Protein AF-F9YPF3-F1 (afdb_monomer)

Secondary structure (DSSP, 8-state):
-HHHHHHHHHHHHHHHHHHHHHHHHHHHHHHHHHHHHHHHTTT-EEEEETTEEEEEE-SSS-EEEEE-GGGEEEEEEEE-HHHHHTTEEEEEEEE------TT-S---EEEEEEEHHHHHHHHHHHHSS--------B---THHHHHHHHHHHHHHHHHHHHHHHTT-GGGTHHHHHHHHHHHHHHHHHHHH-EEEEETTEEEEEE-SSSEEEEEEEGGG--EEEEE--HHHHTTTEEEEEEE-SS-EEEEEEEEHHHHHHHHHHHHHHHHHHT-

pLDDT: mean 85.66, std 13.48, range [34.84, 96.69]

Sequence (275 aa):
MSIRYLSFQIQFQPYFFGIFFLFILILFVIIFNLIRTLLTYYNYEIQIKNNRLLASYGLINSHIVAVPPKKVQMIHFQQNYFQKLMNLFEVRISQIDSSKNEEKKTQGLLIPGINALEMRKLFRFIYDKDFEEVKEFYRPSSRKVIIRAMYLFFALLIIILVMYFIDILQFMWIPICLFFVVLSLIYISYRNEKLFLKDDFIILKSGIWDLTTTYLQVDKIQEVKIKQSYFQKRRSLASIKLSTFSESLRLNFYDEKLLKNLVNESVYKIEFLCK

Foldseek 3Di:
DVVVVVVVVVVCVVVVVVVVVVVVVVVVVVVVVVVVVCQQFPPWDWDCDPQWIWIWGHNVDTDIDTHHLVFFFKKKWKDFPVCVVVQWTKIWTFGDDPDPDPVCLTPTDIDGTDHPVVVQVVCCSNPVDGDDDFPDWDAFDPVQLVVVLVVLVVVLVVVCVVCVVVVNNVCNVVSVVVSVVVSVQSVQQRVQWIWDDDDQWTWTWGDRRITMIMTGGLLQFDDKDKDADPVCVVVQFTKIWTDGNRDIDIDGRGHNVVVVVSVVVSVVSNVVVVD

Solvent-accessible surface area (backbone atoms only — not comparable to full-atom values): 15044 Å² total; per-residue (Å²): 124,65,68,66,54,52,57,51,56,61,64,49,49,63,55,52,52,48,52,51,52,52,50,50,51,52,50,48,55,51,51,52,51,49,54,52,49,50,42,52,56,26,81,66,44,78,46,83,53,94,79,22,43,34,38,38,28,21,70,85,60,77,45,79,46,78,49,42,40,88,43,55,48,34,42,30,45,31,35,33,70,68,34,55,76,68,53,28,29,33,39,39,34,38,36,65,76,88,74,94,53,84,89,57,86,72,80,42,53,74,46,80,68,40,39,66,71,57,49,37,52,51,44,25,68,50,68,77,42,81,76,73,88,76,84,69,68,48,61,56,46,72,61,58,52,52,56,53,49,50,56,51,51,55,51,50,53,51,51,54,53,51,30,57,78,70,74,49,56,91,56,50,63,56,63,53,52,49,47,54,52,53,51,49,50,50,51,45,30,56,72,46,30,34,38,31,78,53,100,59,35,48,30,41,32,34,34,74,66,52,38,32,39,34,43,32,45,45,85,48,52,74,44,80,47,80,50,64,52,75,74,32,53,79,64,50,26,29,24,41,37,42,28,39,94,67,52,68,53,76,50,65,41,29,52,34,69,62,50,48,53,52,48,51,57,35,51,53,51,46,60,61,74,73,111

Structure (mmCIF, N/CA/C/O backbone):
data_AF-F9YPF3-F1
#
_entry.id   AF-F9YPF3-F1
#
loop_
_atom_site.group_PDB
_atom_site.id
_atom_site.type_symbol
_atom_site.label_atom_id
_atom_site.label_alt_id
_atom_site.label_comp_id
_atom_site.label_asym_id
_atom_site.label_entity_id
_atom_site.label_seq_id
_atom_site.pdbx_PDB_ins_code
_atom_site.Cartn_x
_atom_site.Cartn_y
_atom_site.Cartn_z
_atom_site.occupancy
_atom_site.B_iso_or_equiv
_atom_site.auth_seq_id
_atom_site.auth_comp_id
_atom_site.auth_asym_id
_atom_site.auth_atom_id
_atom_site.pdbx_PDB_model_num
ATOM 1 N N . MET A 1 1 ? 52.884 -16.494 -25.325 1.00 53.22 1 MET A N 1
ATOM 2 C CA . MET A 1 1 ? 51.489 -16.748 -24.893 1.00 53.22 1 MET A CA 1
ATOM 3 C C . MET A 1 1 ? 51.232 -16.375 -23.425 1.00 53.22 1 MET A C 1
ATOM 5 O O . MET A 1 1 ? 50.116 -15.976 -23.142 1.00 53.22 1 MET A O 1
ATOM 9 N N . SER A 1 2 ? 52.218 -16.395 -22.508 1.00 54.66 2 SER A N 1
ATOM 10 C CA . SER A 1 2 ? 51.992 -16.105 -21.071 1.00 54.66 2 SER A CA 1
ATOM 11 C C . SER A 1 2 ? 51.796 -14.623 -20.694 1.00 54.66 2 SER A C 1
ATOM 13 O O . SER A 1 2 ? 51.057 -14.333 -19.759 1.00 54.66 2 SER A O 1
ATOM 15 N N . ILE A 1 3 ? 52.373 -13.670 -21.437 1.00 55.38 3 ILE A N 1
ATOM 16 C CA . ILE A 1 3 ? 52.308 -12.230 -21.095 1.00 55.38 3 ILE A CA 1
ATOM 17 C C . ILE A 1 3 ? 50.875 -11.670 -21.206 1.00 55.38 3 ILE A C 1
ATOM 19 O O . ILE A 1 3 ? 50.450 -10.884 -20.364 1.00 55.38 3 ILE A O 1
ATOM 23 N N . ARG A 1 4 ? 50.091 -12.146 -22.187 1.00 52.25 4 ARG A N 1
ATOM 24 C CA . ARG A 1 4 ? 48.677 -11.761 -22.374 1.00 52.25 4 ARG A CA 1
ATOM 25 C C . ARG A 1 4 ? 47.759 -12.276 -21.256 1.00 52.25 4 ARG A C 1
ATOM 27 O O . ARG A 1 4 ? 46.755 -11.638 -20.963 1.00 52.25 4 ARG A O 1
ATOM 34 N N . TYR A 1 5 ? 48.107 -13.402 -20.626 1.00 57.72 5 TYR A N 1
ATOM 35 C CA . TYR A 1 5 ? 47.364 -13.944 -19.482 1.00 57.72 5 TYR A CA 1
ATOM 36 C C . TYR A 1 5 ? 47.667 -13.175 -18.190 1.00 57.72 5 TYR A C 1
ATOM 38 O O . TYR A 1 5 ? 46.750 -12.919 -17.412 1.00 57.72 5 TYR A O 1
ATOM 46 N N . LEU A 1 6 ? 48.919 -12.742 -17.986 1.00 50.66 6 LEU A N 1
ATOM 47 C CA . LEU A 1 6 ? 49.280 -11.892 -16.847 1.00 50.66 6 LEU A CA 1
ATOM 48 C C . LEU A 1 6 ? 48.629 -10.504 -16.933 1.00 50.66 6 LEU A C 1
ATOM 50 O O . LEU A 1 6 ? 48.064 -10.044 -15.944 1.00 50.66 6 LEU A O 1
ATOM 54 N N . SER A 1 7 ? 48.637 -9.860 -18.106 1.00 51.22 7 SER A N 1
ATOM 55 C CA . SER A 1 7 ? 47.982 -8.554 -18.280 1.00 51.22 7 SER A CA 1
ATOM 56 C C . SER A 1 7 ? 46.461 -8.636 -18.109 1.00 51.22 7 SER A C 1
ATOM 58 O O . SER A 1 7 ? 45.859 -7.717 -17.560 1.00 51.22 7 SER A O 1
ATOM 60 N N . PHE A 1 8 ? 45.845 -9.753 -18.513 1.00 53.53 8 PHE A N 1
ATOM 61 C CA . PHE A 1 8 ? 44.427 -10.022 -18.278 1.00 53.53 8 PHE A CA 1
ATOM 62 C C . PHE A 1 8 ? 44.130 -10.165 -16.777 1.00 53.53 8 PHE A C 1
ATOM 64 O O . PHE A 1 8 ? 43.251 -9.476 -16.276 1.00 53.53 8 PHE A O 1
ATOM 71 N N . GLN A 1 9 ? 44.896 -10.957 -16.014 1.00 54.72 9 GLN A N 1
ATOM 72 C CA . GLN A 1 9 ? 44.661 -11.101 -14.568 1.00 54.72 9 GLN A CA 1
ATOM 73 C C . GLN A 1 9 ? 44.860 -9.803 -13.772 1.00 54.72 9 GLN A C 1
ATOM 75 O O . GLN A 1 9 ? 44.088 -9.546 -12.850 1.00 54.72 9 GLN A O 1
ATOM 80 N N . ILE A 1 10 ? 45.829 -8.960 -14.146 1.00 57.66 10 ILE A N 1
ATOM 81 C CA . ILE A 1 10 ? 46.079 -7.665 -13.488 1.00 57.66 10 ILE A CA 1
ATOM 82 C C . ILE A 1 10 ? 44.892 -6.704 -13.676 1.00 57.66 10 ILE A C 1
ATOM 84 O O . ILE A 1 10 ? 44.565 -5.947 -12.764 1.00 57.66 10 ILE A O 1
ATOM 88 N N . GLN A 1 11 ? 44.194 -6.772 -14.815 1.00 58.78 11 GLN A N 1
ATOM 89 C CA . GLN A 1 11 ? 43.052 -5.904 -15.105 1.00 58.78 11 GLN A CA 1
ATOM 90 C C . GLN A 1 11 ? 41.778 -6.304 -14.331 1.00 58.78 11 GLN A C 1
ATOM 92 O O . GLN A 1 11 ? 40.971 -5.430 -14.038 1.00 58.78 11 GLN A O 1
ATOM 97 N N . PHE A 1 12 ? 41.607 -7.577 -13.930 1.00 59.72 12 PHE A N 1
ATOM 98 C CA . PHE A 1 12 ? 40.437 -8.049 -13.155 1.00 59.72 12 PHE A CA 1
ATOM 99 C C . PHE A 1 12 ? 40.512 -7.792 -11.642 1.00 59.72 12 PHE A C 1
ATOM 101 O O . PHE A 1 12 ? 39.468 -7.663 -10.999 1.00 59.72 12 PHE A O 1
ATOM 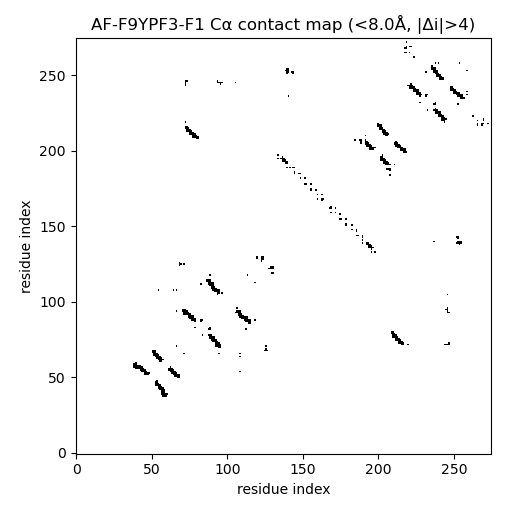108 N N . GLN A 1 13 ? 41.717 -7.682 -11.074 1.00 66.31 13 GLN A N 1
ATOM 109 C CA . GLN A 1 13 ? 41.926 -7.402 -9.646 1.00 66.31 13 GLN A CA 1
ATOM 110 C C . GLN A 1 13 ? 41.171 -6.150 -9.147 1.00 66.31 13 GLN A C 1
ATOM 112 O O . GLN A 1 13 ? 40.413 -6.276 -8.182 1.00 66.31 13 GLN A O 1
ATOM 117 N N . PRO A 1 14 ? 41.269 -4.963 -9.789 1.00 75.31 14 PRO A N 1
ATOM 118 C CA . PRO A 1 14 ? 40.580 -3.766 -9.300 1.00 75.31 14 PRO A CA 1
ATOM 119 C C . PRO A 1 14 ? 39.050 -3.883 -9.348 1.00 75.31 14 PRO A C 1
ATOM 121 O O . PRO A 1 14 ? 38.376 -3.356 -8.464 1.00 75.31 14 PRO A O 1
ATOM 124 N N . TYR A 1 15 ? 38.484 -4.611 -10.321 1.00 80.12 15 TYR A N 1
ATOM 125 C CA . TYR A 1 15 ? 37.035 -4.837 -10.383 1.00 80.12 15 TYR A CA 1
ATOM 126 C C . TYR A 1 15 ? 36.551 -5.741 -9.246 1.00 80.12 15 TYR A C 1
ATOM 128 O O . TYR A 1 15 ? 35.507 -5.466 -8.658 1.00 80.12 15 TYR A O 1
ATOM 136 N N . PHE A 1 16 ? 37.314 -6.780 -8.893 1.00 82.25 16 PHE A N 1
ATOM 137 C CA . PHE A 1 16 ? 36.978 -7.654 -7.767 1.00 82.25 16 PHE A CA 1
ATOM 138 C C . PHE A 1 16 ? 37.032 -6.904 -6.430 1.00 82.25 16 PHE A C 1
ATOM 140 O O . PHE A 1 16 ? 36.085 -6.988 -5.648 1.00 82.25 16 PHE A O 1
ATOM 147 N N . PHE A 1 17 ? 38.076 -6.098 -6.201 1.00 86.94 17 PHE A N 1
ATOM 148 C CA . PHE A 1 17 ? 38.159 -5.224 -5.025 1.00 86.94 17 PHE A CA 1
ATOM 149 C C . PHE A 1 17 ? 37.012 -4.207 -4.980 1.00 86.94 17 PHE A C 1
ATOM 151 O O . PHE A 1 17 ? 36.432 -3.995 -3.917 1.00 86.94 17 PHE A O 1
ATOM 158 N N . GLY A 1 18 ? 36.635 -3.627 -6.124 1.00 88.94 18 GLY A N 1
ATOM 159 C CA . GLY A 1 18 ? 35.494 -2.715 -6.224 1.00 88.94 18 GLY A CA 1
ATOM 160 C C . GLY A 1 18 ? 34.161 -3.383 -5.874 1.00 88.94 18 GLY A C 1
ATOM 161 O O . GLY A 1 18 ? 33.394 -2.841 -5.080 1.00 88.94 18 GLY A O 1
ATOM 162 N N . ILE A 1 19 ? 33.900 -4.582 -6.405 1.00 90.88 19 ILE A N 1
ATOM 163 C CA . ILE A 1 19 ? 32.691 -5.366 -6.101 1.00 90.88 19 ILE A CA 1
ATOM 164 C C . ILE A 1 19 ? 32.663 -5.766 -4.622 1.00 90.88 19 ILE A C 1
ATOM 166 O O . ILE A 1 19 ? 31.624 -5.645 -3.976 1.00 90.88 19 ILE A O 1
ATOM 170 N N . PHE A 1 20 ? 33.795 -6.201 -4.070 1.00 92.69 20 PHE A N 1
ATOM 171 C CA . PHE A 1 20 ? 33.909 -6.582 -2.664 1.00 92.69 20 PHE A CA 1
ATOM 172 C C . PHE A 1 20 ? 33.690 -5.392 -1.722 1.00 92.69 20 PHE A C 1
ATOM 174 O O . PHE A 1 20 ? 32.928 -5.493 -0.761 1.00 92.69 20 PHE A O 1
ATOM 181 N N . PHE A 1 21 ? 34.289 -4.238 -2.027 1.00 94.44 21 PHE A N 1
ATOM 182 C CA . PHE A 1 21 ? 34.072 -3.005 -1.274 1.00 94.44 21 PHE A CA 1
ATOM 183 C C . PHE A 1 21 ? 32.605 -2.560 -1.331 1.00 94.44 21 PHE A C 1
ATOM 185 O O . PHE A 1 21 ? 32.015 -2.238 -0.300 1.00 94.44 21 PHE A O 1
ATOM 192 N N . LEU A 1 22 ? 31.988 -2.605 -2.516 1.00 94.06 22 LEU A N 1
ATOM 193 C CA . LEU A 1 22 ? 30.571 -2.294 -2.697 1.00 94.06 22 LEU A CA 1
ATOM 194 C C . LEU A 1 22 ? 29.672 -3.261 -1.912 1.00 94.06 22 LEU A C 1
ATOM 196 O O . LEU A 1 22 ? 28.712 -2.825 -1.279 1.00 94.06 22 LEU A O 1
ATOM 200 N N . PHE A 1 23 ? 30.008 -4.551 -1.882 1.00 95.12 23 PHE A N 1
ATOM 201 C CA . PHE A 1 23 ? 29.304 -5.547 -1.077 1.00 95.12 23 PHE A CA 1
ATOM 202 C C . PHE A 1 23 ? 29.401 -5.250 0.427 1.00 95.12 23 PHE A C 1
ATOM 204 O O . PHE A 1 23 ? 28.379 -5.256 1.113 1.00 95.12 23 PHE A O 1
ATOM 211 N N . ILE A 1 24 ? 30.595 -4.925 0.936 1.00 95.75 24 ILE A N 1
ATOM 212 C CA . ILE A 1 24 ? 30.795 -4.531 2.341 1.00 95.75 24 ILE A CA 1
ATOM 213 C C . ILE A 1 24 ? 29.999 -3.271 2.674 1.00 95.75 24 ILE A C 1
ATOM 215 O O . ILE A 1 24 ? 29.355 -3.219 3.719 1.00 95.75 24 ILE A O 1
ATOM 219 N N . LEU A 1 25 ? 30.012 -2.269 1.793 1.00 96.19 25 LEU A N 1
ATOM 220 C CA . LEU A 1 25 ? 29.272 -1.028 1.997 1.00 96.19 25 LEU A CA 1
ATOM 221 C C . LEU A 1 25 ? 27.763 -1.294 2.092 1.00 96.19 25 LEU A C 1
ATOM 223 O O . LEU A 1 25 ? 27.105 -0.797 3.005 1.00 96.19 25 LEU A O 1
ATOM 227 N N . ILE A 1 26 ? 27.220 -2.120 1.192 1.00 95.50 26 ILE A N 1
ATOM 228 C CA . ILE A 1 26 ? 25.812 -2.539 1.228 1.00 95.50 26 ILE A CA 1
ATOM 229 C C . ILE A 1 26 ? 25.510 -3.283 2.532 1.00 95.50 26 ILE A C 1
ATOM 231 O O . ILE A 1 26 ? 24.524 -2.969 3.201 1.00 95.50 26 ILE A O 1
ATOM 235 N N . LEU A 1 27 ? 26.364 -4.230 2.924 1.00 95.81 27 LEU A N 1
ATOM 236 C CA . LEU A 1 27 ? 26.196 -5.002 4.154 1.00 95.81 27 LEU A CA 1
ATOM 237 C C . LEU A 1 27 ? 26.216 -4.099 5.394 1.00 95.81 27 LEU A C 1
ATOM 239 O O . LEU A 1 27 ? 25.361 -4.234 6.268 1.00 95.81 27 LEU A O 1
ATOM 243 N N . PHE A 1 28 ? 27.139 -3.139 5.446 1.00 96.25 28 PHE A N 1
ATOM 244 C CA . PHE A 1 28 ? 27.229 -2.155 6.519 1.00 96.25 28 PHE A CA 1
ATOM 245 C C . PHE A 1 28 ? 25.949 -1.321 6.625 1.00 96.25 28 PHE A C 1
ATOM 247 O O . PHE A 1 28 ? 25.394 -1.191 7.714 1.00 96.25 28 PHE A O 1
ATOM 254 N N . VAL A 1 29 ? 25.425 -0.816 5.502 1.00 96.00 29 VAL A N 1
ATOM 255 C CA . VAL A 1 29 ? 24.166 -0.053 5.477 1.00 96.00 29 VAL A CA 1
ATOM 256 C C . VAL A 1 29 ? 22.990 -0.904 5.963 1.00 96.00 29 VAL A C 1
ATOM 258 O O . VAL A 1 29 ? 22.153 -0.406 6.719 1.00 96.00 29 VAL A O 1
ATOM 261 N N . ILE A 1 30 ? 22.918 -2.182 5.577 1.00 94.19 30 ILE A N 1
ATOM 262 C CA . ILE A 1 30 ? 21.862 -3.101 6.030 1.00 94.19 30 ILE A CA 1
ATOM 263 C C . ILE A 1 30 ? 21.947 -3.315 7.544 1.00 94.19 30 ILE A C 1
ATOM 265 O O . ILE A 1 30 ? 20.949 -3.131 8.241 1.00 94.19 30 ILE A O 1
ATOM 269 N N . ILE A 1 31 ? 23.129 -3.656 8.063 1.00 94.56 31 ILE A N 1
ATOM 270 C CA . ILE A 1 31 ? 23.344 -3.914 9.494 1.00 94.56 31 ILE A CA 1
ATOM 271 C C . ILE A 1 31 ? 23.068 -2.653 10.315 1.00 94.56 31 ILE A C 1
ATOM 273 O O . ILE A 1 31 ? 22.366 -2.715 11.323 1.00 94.56 31 ILE A O 1
ATOM 277 N N . PHE A 1 32 ? 23.558 -1.496 9.871 1.00 94.31 32 PHE A N 1
ATOM 278 C CA . PHE A 1 32 ? 23.322 -0.227 10.550 1.00 94.31 32 PHE A CA 1
ATOM 279 C C . PHE A 1 32 ? 21.824 0.108 10.629 1.00 94.31 32 PHE A C 1
ATOM 281 O O . PHE A 1 32 ? 21.323 0.466 11.697 1.00 94.31 32 PHE A O 1
ATOM 288 N N . ASN A 1 33 ? 21.078 -0.068 9.530 1.00 91.44 33 ASN A N 1
ATOM 289 C CA . ASN A 1 33 ? 19.625 0.123 9.529 1.00 91.44 33 ASN A CA 1
ATOM 290 C C . ASN A 1 33 ? 18.897 -0.887 10.421 1.00 91.44 33 ASN A C 1
ATOM 292 O O . ASN A 1 33 ? 17.926 -0.517 11.086 1.00 91.44 33 ASN A O 1
ATOM 296 N N . LEU A 1 34 ? 19.363 -2.138 10.466 1.00 89.62 34 LEU A N 1
ATOM 297 C CA . LEU A 1 34 ? 18.801 -3.166 11.337 1.00 89.62 34 LEU A CA 1
ATOM 298 C C . LEU A 1 34 ? 18.971 -2.779 12.810 1.00 89.62 34 LEU A C 1
ATOM 300 O O . LEU A 1 34 ? 17.987 -2.733 13.545 1.00 89.62 34 LEU A O 1
ATOM 304 N N . ILE A 1 35 ? 20.192 -2.422 13.2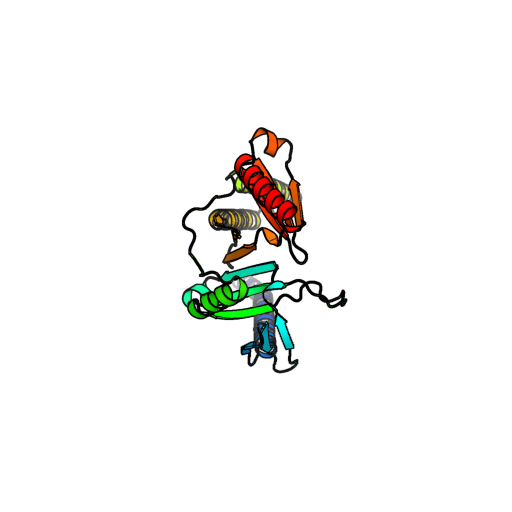21 1.00 90.94 35 ILE A N 1
ATOM 305 C CA . ILE A 1 35 ? 20.499 -1.989 14.591 1.00 90.94 35 ILE A CA 1
ATOM 306 C C . ILE A 1 35 ? 19.658 -0.763 14.959 1.00 90.94 35 ILE A C 1
ATOM 308 O O . ILE A 1 35 ? 19.001 -0.753 15.998 1.00 90.94 35 ILE A O 1
ATOM 312 N N . ARG A 1 36 ? 19.603 0.251 14.087 1.00 88.56 36 ARG A N 1
ATOM 313 C CA . ARG A 1 36 ? 18.791 1.455 14.314 1.00 88.56 36 ARG A CA 1
ATOM 314 C C . ARG A 1 36 ? 17.308 1.124 14.500 1.00 88.56 36 ARG A C 1
ATOM 316 O O . ARG A 1 36 ? 16.673 1.674 15.399 1.00 88.56 36 ARG A O 1
ATOM 323 N N . THR A 1 37 ? 16.759 0.237 13.673 1.00 85.00 37 THR A N 1
ATOM 324 C CA . THR A 1 37 ? 15.361 -0.213 13.772 1.00 85.00 37 THR A CA 1
ATOM 325 C C . THR A 1 37 ? 15.108 -0.928 15.097 1.00 85.00 37 THR A C 1
ATOM 327 O O . THR A 1 37 ? 14.155 -0.585 15.793 1.00 85.00 37 THR A O 1
ATOM 330 N N . LEU A 1 38 ? 15.990 -1.852 15.492 1.00 86.50 38 LEU A N 1
ATOM 331 C CA . LEU A 1 38 ? 15.877 -2.578 16.761 1.00 86.50 38 LEU A CA 1
ATOM 332 C C . LEU A 1 38 ? 15.915 -1.638 17.970 1.00 86.50 38 LEU A C 1
ATOM 334 O O . LEU A 1 38 ? 15.106 -1.789 18.877 1.00 86.50 38 LEU A O 1
ATOM 338 N N . LEU A 1 39 ? 16.795 -0.632 17.963 1.00 86.62 39 LEU A N 1
ATOM 339 C CA . LEU A 1 39 ? 16.874 0.374 19.029 1.00 86.62 39 LEU A CA 1
ATOM 340 C C . LEU A 1 39 ? 15.640 1.292 19.067 1.00 86.62 39 LEU A C 1
ATOM 342 O O . LEU A 1 39 ? 15.205 1.705 20.144 1.00 86.62 39 LEU A O 1
ATOM 346 N N . THR A 1 40 ? 15.067 1.610 17.900 1.00 80.81 40 THR A N 1
ATOM 347 C CA . THR A 1 40 ? 13.890 2.488 17.776 1.00 80.81 40 THR A CA 1
ATOM 348 C C . THR A 1 40 ? 12.617 1.806 18.268 1.00 80.81 40 THR A C 1
ATOM 350 O O . THR A 1 40 ? 11.827 2.441 18.953 1.00 80.81 40 THR A O 1
ATOM 353 N N . TYR A 1 41 ? 12.419 0.527 17.947 1.00 80.44 41 TYR A N 1
ATOM 354 C CA . TYR A 1 41 ? 11.225 -0.242 18.328 1.00 80.44 41 TYR A CA 1
ATOM 355 C C . TYR A 1 41 ? 11.476 -1.182 19.515 1.00 80.44 41 TYR A C 1
ATOM 357 O O . TYR A 1 41 ? 10.737 -2.143 19.721 1.00 80.44 41 TYR A O 1
ATOM 365 N N . TYR A 1 42 ? 12.521 -0.916 20.298 1.00 83.62 42 TYR A N 1
ATOM 366 C CA . TYR A 1 42 ? 12.834 -1.699 21.487 1.00 83.62 42 TYR A CA 1
ATOM 367 C C . TYR A 1 42 ? 11.717 -1.593 22.535 1.00 83.62 42 TYR A C 1
ATOM 369 O O . TYR A 1 42 ? 11.154 -0.514 22.728 1.00 83.62 42 TYR A O 1
ATOM 377 N N . ASN A 1 43 ? 11.441 -2.704 23.228 1.00 84.69 43 ASN A N 1
ATOM 378 C CA . ASN A 1 43 ? 10.415 -2.825 24.271 1.00 84.69 43 ASN A CA 1
ATOM 379 C C . ASN A 1 43 ? 9.045 -2.267 23.846 1.00 84.69 43 ASN A C 1
ATOM 381 O O . ASN A 1 43 ? 8.431 -1.479 24.563 1.00 84.69 43 ASN A O 1
ATOM 385 N N . TYR A 1 44 ? 8.608 -2.634 22.637 1.00 87.06 44 TYR A N 1
ATOM 386 C CA . TYR A 1 44 ? 7.328 -2.199 22.095 1.00 87.06 44 TYR A CA 1
ATOM 387 C C . TYR A 1 44 ? 6.173 -2.831 22.874 1.00 87.06 44 TYR A C 1
ATOM 389 O O . TYR A 1 44 ? 5.989 -4.047 22.851 1.00 87.06 44 TYR A O 1
ATOM 397 N N . GLU A 1 45 ? 5.368 -2.000 23.525 1.00 86.81 45 GLU A N 1
ATOM 398 C CA . GLU A 1 45 ? 4.232 -2.427 24.329 1.00 86.81 45 GLU A CA 1
ATOM 399 C C . GLU A 1 45 ? 2.942 -1.760 23.849 1.00 86.81 45 GLU A C 1
ATOM 401 O O . GLU A 1 45 ? 2.903 -0.553 23.600 1.00 86.81 45 GLU A O 1
ATOM 406 N N . ILE A 1 46 ? 1.875 -2.557 23.735 1.00 89.25 46 ILE A N 1
ATOM 407 C CA . ILE A 1 46 ? 0.539 -2.099 23.348 1.00 89.25 46 ILE A CA 1
ATOM 408 C C . ILE A 1 46 ? -0.433 -2.419 24.463 1.00 89.25 46 ILE A C 1
ATOM 410 O O . ILE A 1 46 ? -0.559 -3.569 24.881 1.00 89.25 46 ILE A O 1
ATOM 414 N N . GLN A 1 47 ? -1.186 -1.413 24.887 1.00 89.56 47 GLN A N 1
ATOM 415 C CA . GLN A 1 47 ? -2.221 -1.571 25.895 1.00 89.56 47 GLN A CA 1
ATOM 416 C C . GLN A 1 47 ? -3.495 -0.845 25.479 1.00 89.56 47 GLN A C 1
ATOM 418 O O . GLN A 1 47 ? -3.462 0.255 24.931 1.00 89.56 47 GLN A O 1
ATOM 423 N N . ILE A 1 48 ? -4.644 -1.438 25.788 1.00 89.00 48 ILE A N 1
ATOM 424 C CA . ILE A 1 48 ? -5.933 -0.754 25.695 1.00 89.00 48 ILE A CA 1
ATOM 425 C C . ILE A 1 48 ? -6.265 -0.230 27.090 1.00 89.00 48 ILE A C 1
ATOM 427 O O . ILE A 1 48 ? -6.486 -1.010 28.014 1.00 89.00 48 ILE A O 1
ATOM 431 N N . LYS A 1 49 ? -6.303 1.095 27.255 1.00 88.94 49 LYS A N 1
ATOM 432 C CA . LYS A 1 49 ? -6.602 1.743 28.540 1.00 88.94 49 LYS A CA 1
ATOM 433 C C . LYS A 1 49 ? -7.467 2.976 28.320 1.00 88.94 49 LYS A C 1
ATOM 435 O O . LYS A 1 49 ? -7.214 3.759 27.409 1.00 88.94 49 LYS A O 1
ATOM 440 N N . ASN A 1 50 ? -8.486 3.169 29.158 1.00 87.12 50 ASN A N 1
ATOM 441 C CA . ASN A 1 50 ? -9.392 4.328 29.108 1.00 87.12 50 ASN A CA 1
ATOM 442 C C . ASN A 1 50 ? -9.992 4.580 27.707 1.00 87.12 50 ASN A C 1
ATOM 444 O O . ASN A 1 50 ? -10.056 5.721 27.251 1.00 87.12 50 ASN A O 1
ATOM 448 N N . ASN A 1 51 ? -10.388 3.509 27.008 1.00 89.38 51 ASN A N 1
ATOM 449 C CA . ASN A 1 51 ? -10.894 3.556 25.632 1.00 89.38 51 ASN A CA 1
ATOM 450 C C . ASN A 1 51 ? -9.922 4.213 24.626 1.00 89.38 51 ASN A C 1
ATOM 452 O O . ASN A 1 51 ? -10.319 4.928 23.703 1.00 89.38 51 ASN A O 1
ATOM 456 N N . ARG A 1 52 ? -8.619 4.001 24.831 1.00 88.56 52 ARG A N 1
ATOM 457 C CA . ARG A 1 52 ? -7.538 4.438 23.946 1.00 88.56 52 ARG A CA 1
ATOM 458 C C . ARG A 1 52 ? -6.554 3.296 23.745 1.00 88.56 52 ARG A C 1
ATOM 460 O O . ARG A 1 52 ? -6.277 2.540 24.674 1.00 88.56 52 ARG A O 1
ATOM 467 N N . LEU A 1 53 ? -6.018 3.211 22.537 1.00 89.38 53 LEU A N 1
ATOM 468 C CA . LEU A 1 53 ? -4.889 2.357 22.214 1.00 89.38 53 LEU A CA 1
ATOM 469 C C . LEU A 1 53 ? -3.606 3.102 22.577 1.00 89.38 53 LEU A C 1
ATOM 471 O O . LEU A 1 53 ? -3.305 4.136 21.982 1.00 89.38 53 LEU A O 1
ATOM 475 N N . LEU A 1 54 ? -2.892 2.608 23.577 1.00 88.75 54 LEU A N 1
ATOM 476 C CA . LEU A 1 54 ? -1.611 3.135 24.021 1.00 88.75 54 LEU A CA 1
ATOM 477 C C . LEU A 1 54 ? -0.500 2.277 23.431 1.00 88.75 54 LEU A C 1
ATOM 479 O O . LEU A 1 54 ? -0.533 1.057 23.569 1.00 88.75 54 LEU A O 1
ATOM 483 N N . ALA A 1 55 ? 0.473 2.919 22.801 1.00 88.44 55 ALA A N 1
ATOM 484 C CA . ALA A 1 55 ? 1.705 2.288 22.363 1.00 88.44 55 ALA A CA 1
ATOM 485 C C . ALA A 1 55 ? 2.893 3.008 22.998 1.00 88.44 55 ALA A C 1
ATOM 487 O O . ALA A 1 55 ? 2.968 4.238 22.940 1.00 88.44 55 ALA A O 1
ATOM 488 N N . SER A 1 56 ? 3.802 2.241 23.593 1.00 86.62 56 SER A N 1
ATOM 489 C CA . SER A 1 56 ? 5.043 2.730 24.194 1.00 86.62 56 SER A CA 1
ATOM 490 C C . SER A 1 56 ? 6.220 1.960 23.612 1.00 86.62 56 SER A C 1
ATOM 492 O O . SER A 1 56 ? 6.186 0.733 23.593 1.00 86.62 56 SER A O 1
ATOM 494 N N . TYR A 1 57 ? 7.240 2.653 23.107 1.00 86.62 57 TYR A N 1
ATOM 495 C CA . TYR A 1 57 ? 8.413 2.010 22.508 1.00 86.62 57 TYR A CA 1
ATOM 496 C C . TYR A 1 57 ? 9.633 2.932 22.457 1.00 86.62 57 TYR A C 1
ATOM 498 O O . TYR A 1 57 ? 9.497 4.155 22.444 1.00 86.62 57 TYR A O 1
ATOM 506 N N . GLY A 1 58 ? 10.819 2.330 22.364 1.00 83.44 58 GLY A N 1
ATOM 507 C CA . GLY A 1 58 ? 12.092 3.006 22.122 1.00 83.44 58 GLY A CA 1
ATOM 508 C C . GLY A 1 58 ? 13.067 2.901 23.290 1.00 83.44 58 GLY A C 1
ATOM 509 O O . GLY A 1 58 ? 12.711 3.151 24.437 1.00 83.44 58 GLY A O 1
ATOM 510 N N . LEU A 1 59 ? 14.318 2.535 22.982 1.00 82.12 59 LEU A N 1
ATOM 511 C CA . LEU A 1 59 ? 15.401 2.467 23.972 1.00 82.12 59 LEU A CA 1
ATOM 512 C C . LEU A 1 59 ? 16.108 3.817 24.148 1.00 82.12 59 LEU A C 1
ATOM 514 O O . LEU A 1 59 ? 16.474 4.181 25.258 1.00 82.12 59 LEU A O 1
ATOM 518 N N . ILE A 1 60 ? 16.319 4.544 23.044 1.00 77.00 60 ILE A N 1
ATOM 519 C CA . ILE A 1 60 ? 17.004 5.850 23.044 1.00 77.00 60 ILE A CA 1
ATOM 520 C C . ILE A 1 60 ? 15.993 6.981 23.246 1.00 77.00 60 ILE A C 1
ATOM 522 O O . ILE A 1 60 ? 16.185 7.846 24.092 1.00 77.00 60 ILE A O 1
ATOM 526 N N . ASN A 1 61 ? 14.906 6.956 22.470 1.00 71.88 61 ASN A N 1
ATOM 527 C CA . ASN A 1 61 ? 13.830 7.936 22.537 1.00 71.88 61 ASN A CA 1
ATOM 528 C C . ASN A 1 61 ? 12.529 7.206 22.849 1.00 71.88 61 ASN A C 1
ATOM 530 O O . ASN A 1 61 ? 11.998 6.512 21.982 1.00 71.88 61 ASN A O 1
ATOM 534 N N . SER A 1 62 ? 12.014 7.376 24.063 1.00 78.19 62 SER A N 1
ATOM 535 C CA . SER A 1 62 ? 10.725 6.808 24.444 1.00 78.19 62 SER A CA 1
ATOM 536 C C . SER A 1 62 ? 9.597 7.558 23.737 1.00 78.19 62 SER A C 1
ATOM 538 O O . SER A 1 62 ? 9.375 8.750 23.957 1.00 78.19 62 SER A O 1
ATOM 540 N N . HIS A 1 63 ? 8.871 6.853 22.880 1.00 78.81 63 HIS A N 1
ATOM 541 C CA . HIS A 1 63 ? 7.682 7.341 22.200 1.00 78.81 63 HIS A CA 1
ATOM 542 C C . HIS A 1 63 ? 6.442 6.774 22.882 1.00 78.81 63 HIS A C 1
ATOM 544 O O . HIS A 1 63 ? 6.308 5.560 23.001 1.00 78.81 63 HIS A O 1
ATOM 550 N N . ILE A 1 64 ? 5.525 7.651 23.292 1.00 81.81 64 ILE A N 1
ATOM 551 C CA . ILE A 1 64 ? 4.213 7.267 23.819 1.00 81.81 64 ILE A CA 1
ATOM 552 C C . ILE A 1 64 ? 3.154 7.851 22.891 1.00 81.81 64 ILE A C 1
ATOM 554 O O . ILE A 1 64 ? 3.054 9.068 22.734 1.00 81.81 64 ILE A O 1
ATOM 558 N N . VAL A 1 65 ? 2.361 6.980 22.273 1.00 84.88 65 VAL A N 1
ATOM 559 C CA . VAL A 1 65 ? 1.291 7.358 21.346 1.00 84.88 65 VAL A CA 1
ATOM 560 C C . VAL A 1 65 ? -0.033 6.837 21.883 1.00 84.88 65 VAL A C 1
AT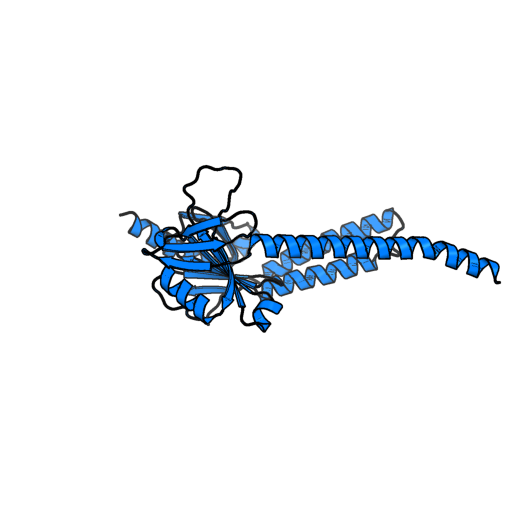OM 562 O O . VAL A 1 65 ? -0.153 5.665 22.228 1.00 84.88 65 VAL A O 1
ATOM 565 N N . ALA A 1 66 ? -1.038 7.710 21.944 1.00 85.56 66 ALA A N 1
ATOM 566 C CA . ALA A 1 66 ? -2.382 7.367 22.390 1.00 85.56 66 ALA A CA 1
ATOM 567 C C . ALA A 1 66 ? -3.396 7.630 21.271 1.00 85.56 66 ALA A C 1
ATOM 569 O O . ALA A 1 66 ? -3.657 8.782 20.922 1.00 85.56 66 ALA A O 1
ATOM 570 N N . VAL A 1 67 ? -3.998 6.567 20.743 1.00 88.25 67 VAL A N 1
ATOM 571 C CA . VAL A 1 67 ? -4.959 6.628 19.637 1.00 88.25 67 VAL A CA 1
ATOM 572 C C . VAL A 1 67 ? -6.355 6.259 20.147 1.00 88.25 67 VAL A C 1
ATOM 574 O O . VAL A 1 67 ? -6.620 5.090 20.434 1.00 88.25 67 VAL A O 1
ATOM 577 N N . PRO A 1 68 ? -7.283 7.220 20.301 1.00 89.69 68 PRO A N 1
ATOM 578 C CA . PRO A 1 68 ? -8.680 6.890 20.551 1.00 89.69 68 PRO A CA 1
ATOM 579 C C . PRO A 1 68 ? -9.325 6.317 19.272 1.00 89.69 68 PRO A C 1
ATOM 581 O O . PRO A 1 68 ? -9.133 6.906 18.203 1.00 89.69 68 PRO A O 1
ATOM 584 N N . PRO A 1 69 ? -10.156 5.258 19.358 1.00 90.62 69 PRO A N 1
ATOM 585 C CA . PRO A 1 69 ? -10.835 4.651 18.205 1.00 90.62 69 PRO A CA 1
ATOM 586 C C . PRO A 1 69 ? -11.527 5.656 17.279 1.00 90.62 69 PRO A C 1
ATOM 588 O O . PRO A 1 69 ? -11.356 5.620 16.066 1.00 90.62 69 PRO A O 1
ATOM 591 N N . LYS A 1 70 ? -12.222 6.648 17.852 1.00 89.44 70 LYS A N 1
ATOM 592 C CA . LYS A 1 70 ? -12.950 7.680 17.094 1.00 89.44 70 LYS A CA 1
ATOM 593 C C . LYS A 1 70 ? -12.064 8.540 16.182 1.00 89.44 70 LYS A C 1
ATOM 595 O O . LYS A 1 70 ? -12.574 9.105 15.219 1.00 89.44 70 LYS A O 1
ATOM 600 N N . LYS A 1 71 ? -10.764 8.672 16.484 1.00 88.81 71 LYS A N 1
ATOM 601 C CA . LYS A 1 71 ? -9.810 9.428 15.653 1.00 88.81 71 LYS A CA 1
ATOM 602 C C . LYS A 1 71 ? -9.185 8.581 14.544 1.00 88.81 71 LYS A C 1
ATOM 604 O O . LYS A 1 71 ? -8.516 9.155 13.683 1.00 88.81 71 LYS A O 1
ATOM 609 N N . VAL A 1 72 ? -9.397 7.264 14.533 1.00 91.31 72 VAL A N 1
ATOM 610 C CA . VAL A 1 72 ? -8.899 6.380 13.473 1.00 91.31 72 VAL A CA 1
ATOM 611 C C . VAL A 1 72 ? -9.634 6.681 12.168 1.00 91.31 72 VAL A C 1
ATOM 613 O O . VAL A 1 72 ? -10.856 6.797 12.134 1.00 91.31 72 VAL A O 1
ATOM 616 N N . GLN A 1 73 ? -8.865 6.858 11.097 1.00 91.31 73 GLN A N 1
ATOM 617 C CA . GLN A 1 73 ? -9.355 7.135 9.747 1.00 91.31 73 GLN A CA 1
ATOM 618 C C . GLN A 1 73 ? -9.231 5.898 8.857 1.00 91.31 73 GLN A C 1
ATOM 620 O O . GLN A 1 73 ? -10.189 5.515 8.192 1.00 91.31 73 GLN A O 1
ATOM 625 N N . MET A 1 74 ? -8.053 5.270 8.855 1.00 92.75 74 MET A N 1
ATOM 626 C CA . MET A 1 74 ? -7.768 4.053 8.094 1.00 92.75 74 MET A CA 1
ATOM 627 C C . MET A 1 74 ? -6.889 3.113 8.918 1.00 92.75 74 MET A C 1
ATOM 629 O O . MET A 1 74 ? -6.034 3.569 9.682 1.00 92.75 74 MET A O 1
ATOM 633 N N . ILE A 1 75 ? -7.077 1.808 8.730 1.00 93.81 75 ILE A N 1
ATOM 634 C CA . ILE A 1 75 ? -6.151 0.779 9.215 1.00 93.81 75 ILE A CA 1
ATOM 635 C C . ILE A 1 75 ? -5.571 0.038 8.018 1.00 93.81 75 ILE A C 1
ATOM 637 O O . ILE A 1 75 ? -6.300 -0.381 7.121 1.00 93.81 75 ILE A O 1
ATOM 641 N N . HIS A 1 76 ? -4.262 -0.169 8.024 1.00 94.88 76 HIS A N 1
ATOM 642 C CA . HIS A 1 76 ? -3.549 -0.947 7.026 1.00 94.88 76 HIS A CA 1
ATOM 643 C C . HIS A 1 76 ? -2.934 -2.166 7.694 1.00 94.88 76 HIS A C 1
ATOM 645 O O . HIS A 1 76 ? -2.076 -2.029 8.563 1.00 94.88 76 HIS A O 1
ATOM 651 N N . PHE A 1 77 ? -3.342 -3.351 7.257 1.00 95.12 77 PHE A N 1
ATOM 652 C CA . PHE A 1 77 ? -2.686 -4.603 7.610 1.00 95.12 77 PHE A CA 1
ATOM 653 C C . PHE A 1 77 ? -1.711 -4.965 6.500 1.00 95.12 77 PHE A C 1
ATOM 655 O O . PHE A 1 77 ? -2.124 -5.343 5.401 1.00 95.12 77 PHE A O 1
ATOM 662 N N . GLN A 1 78 ? -0.424 -4.803 6.768 1.00 95.12 78 GLN A N 1
ATOM 663 C CA . GLN A 1 78 ? 0.650 -5.129 5.849 1.00 95.12 78 GLN A CA 1
ATOM 664 C C . GLN A 1 78 ? 1.260 -6.477 6.220 1.00 95.12 78 GLN A C 1
ATOM 666 O O . GLN A 1 78 ? 1.510 -6.773 7.386 1.00 95.12 78 GLN A O 1
ATOM 671 N N . GLN A 1 79 ? 1.483 -7.307 5.209 1.00 95.19 79 GLN A N 1
ATOM 672 C CA . GLN A 1 79 ? 2.123 -8.597 5.377 1.00 95.19 79 GLN A CA 1
ATOM 673 C C . GLN A 1 79 ? 3.005 -8.903 4.171 1.00 95.19 79 GLN A C 1
ATOM 675 O O . GLN A 1 79 ? 2.529 -9.014 3.039 1.00 95.19 79 GLN A O 1
ATOM 680 N N . ASN A 1 80 ? 4.297 -9.059 4.421 1.00 94.00 80 ASN A N 1
ATOM 681 C CA . ASN A 1 80 ? 5.259 -9.527 3.434 1.00 94.00 80 ASN A CA 1
ATOM 682 C C . ASN A 1 80 ? 5.425 -11.052 3.484 1.00 94.00 80 ASN A C 1
ATOM 684 O O . ASN A 1 80 ? 4.809 -11.736 4.304 1.00 94.00 80 ASN A O 1
ATOM 688 N N . TYR A 1 81 ? 6.247 -11.605 2.591 1.00 90.62 81 TYR A N 1
ATOM 689 C CA . TYR A 1 81 ? 6.444 -13.055 2.504 1.00 90.62 81 TYR A CA 1
ATOM 690 C C . TYR A 1 81 ? 6.939 -13.681 3.822 1.00 90.62 81 TYR A C 1
ATOM 692 O O . TYR A 1 81 ? 6.405 -14.701 4.256 1.00 90.62 81 TYR A O 1
ATOM 700 N N . PHE A 1 82 ? 7.910 -13.055 4.491 1.00 91.06 82 PHE A N 1
ATOM 701 C CA . PHE A 1 82 ? 8.471 -13.564 5.748 1.00 91.06 82 PHE A CA 1
ATOM 702 C C . PHE A 1 82 ? 7.487 -13.431 6.913 1.00 91.06 82 PHE A C 1
ATOM 704 O O . PHE A 1 82 ? 7.305 -14.366 7.687 1.00 91.06 82 PHE A O 1
ATOM 711 N N . GLN A 1 83 ? 6.794 -12.298 7.007 1.00 92.94 83 GLN A N 1
ATOM 712 C CA . GLN A 1 83 ? 5.728 -12.070 7.981 1.00 92.94 83 GLN A CA 1
ATOM 713 C C . GLN A 1 83 ? 4.599 -13.090 7.808 1.00 92.94 83 GLN A C 1
ATOM 715 O O . GLN A 1 83 ? 4.118 -13.643 8.793 1.00 92.94 83 GLN A O 1
ATOM 720 N N . LYS A 1 84 ? 4.238 -13.422 6.562 1.00 91.25 84 LYS A N 1
ATOM 721 C CA . LYS A 1 84 ? 3.263 -14.474 6.263 1.00 91.25 84 LYS A CA 1
ATOM 722 C C . LYS A 1 84 ? 3.711 -15.841 6.774 1.00 91.25 84 LYS A C 1
ATOM 724 O O . LYS A 1 84 ? 2.894 -16.555 7.346 1.00 91.25 84 LYS A O 1
ATOM 729 N N . LEU A 1 85 ? 4.986 -16.193 6.594 1.00 92.25 85 LEU A N 1
ATOM 730 C CA . LEU A 1 85 ? 5.542 -17.452 7.100 1.00 92.25 85 LEU A CA 1
ATOM 731 C C . LEU A 1 85 ? 5.481 -17.531 8.635 1.00 92.25 85 LEU A C 1
ATOM 733 O O . LEU A 1 85 ? 5.224 -18.597 9.181 1.00 92.25 85 LEU A O 1
ATOM 737 N N . MET A 1 86 ? 5.666 -16.399 9.317 1.00 92.00 86 MET A N 1
ATOM 738 C CA . MET A 1 86 ? 5.631 -16.301 10.781 1.00 92.00 86 MET A CA 1
ATOM 739 C C . MET A 1 86 ? 4.232 -16.028 11.362 1.00 92.00 86 MET A C 1
ATOM 741 O O . MET A 1 86 ? 4.097 -15.898 12.574 1.00 92.00 86 MET A O 1
ATOM 745 N N . ASN A 1 87 ? 3.190 -15.920 10.528 1.00 92.94 87 ASN A N 1
ATOM 746 C CA . ASN A 1 87 ? 1.844 -15.484 10.929 1.00 92.94 87 ASN A CA 1
ATOM 747 C C . ASN A 1 87 ? 1.825 -14.130 11.676 1.00 92.94 87 ASN A C 1
ATOM 749 O O . ASN A 1 87 ? 1.070 -13.915 12.628 1.00 92.94 87 ASN A O 1
ATOM 753 N N . LEU A 1 88 ? 2.672 -13.209 11.220 1.00 93.94 88 LEU A N 1
ATOM 754 C CA . LEU A 1 88 ? 2.777 -11.846 11.720 1.00 93.94 88 LEU A CA 1
ATOM 755 C C . LEU A 1 88 ? 2.232 -10.854 10.695 1.00 93.94 88 LEU A C 1
ATOM 757 O O . LEU A 1 88 ? 2.235 -11.102 9.487 1.00 93.94 88 LEU A O 1
ATOM 761 N N . PHE A 1 89 ? 1.787 -9.711 11.193 1.00 94.06 89 PHE A N 1
ATOM 762 C CA . PHE A 1 89 ? 1.337 -8.569 10.414 1.00 94.06 89 PHE A CA 1
ATOM 763 C C . PHE A 1 89 ? 1.994 -7.303 10.958 1.00 94.06 89 PHE A C 1
ATOM 765 O O . PHE A 1 89 ? 2.310 -7.194 12.140 1.00 94.06 89 PHE A O 1
ATOM 772 N N . GLU A 1 90 ? 2.185 -6.322 10.096 1.00 93.81 90 GLU A N 1
ATOM 773 C CA . GLU A 1 90 ? 2.439 -4.945 10.491 1.00 93.81 90 GLU A CA 1
ATOM 774 C C . GLU A 1 90 ? 1.119 -4.176 10.392 1.00 93.81 90 GLU A C 1
ATOM 776 O O . GLU A 1 90 ? 0.414 -4.276 9.386 1.00 93.81 90 GLU A O 1
ATOM 781 N N . VAL A 1 91 ? 0.762 -3.423 11.433 1.00 93.81 91 VAL A N 1
ATOM 782 C CA . VAL A 1 91 ? -0.438 -2.578 11.425 1.00 93.81 91 VAL A CA 1
ATOM 783 C C . VAL A 1 91 ? -0.027 -1.124 11.377 1.00 93.81 91 VAL A C 1
ATOM 785 O O . VAL A 1 91 ? 0.709 -0.651 12.240 1.00 93.81 91 VAL A O 1
ATOM 788 N N . ARG A 1 92 ? -0.554 -0.388 10.405 1.00 93.12 92 ARG A N 1
ATOM 789 C CA . ARG A 1 92 ? -0.465 1.070 10.366 1.00 93.12 92 ARG A CA 1
ATOM 790 C C . ARG A 1 92 ? -1.847 1.660 10.575 1.00 93.12 92 ARG A C 1
ATOM 792 O O . ARG A 1 92 ? -2.784 1.296 9.874 1.00 93.12 92 ARG A O 1
ATOM 799 N N . ILE A 1 93 ? -1.970 2.568 11.529 1.00 92.06 93 ILE A N 1
ATOM 800 C CA . ILE A 1 93 ? -3.219 3.251 11.854 1.00 92.06 93 ILE A CA 1
ATOM 801 C C . ILE A 1 93 ? -3.052 4.723 11.507 1.00 92.06 93 ILE A C 1
ATOM 803 O O . ILE A 1 93 ? -2.281 5.435 12.151 1.00 92.06 93 ILE A O 1
ATOM 807 N N . SER A 1 94 ? -3.797 5.184 10.512 1.00 90.12 94 SER A N 1
ATOM 808 C CA . SER A 1 94 ? -3.863 6.594 10.142 1.00 90.12 94 SER A CA 1
ATOM 809 C C . SER A 1 94 ? -4.926 7.275 10.999 1.00 90.12 94 SER A C 1
ATOM 811 O O . SER A 1 94 ? -6.074 6.832 11.044 1.00 90.12 94 SER A O 1
ATOM 813 N N . GLN A 1 95 ? -4.558 8.352 11.691 1.00 87.38 95 GLN A N 1
ATOM 814 C CA . GLN A 1 95 ? -5.427 9.070 12.630 1.00 87.38 95 GLN A CA 1
ATOM 815 C C . GLN A 1 95 ? -5.466 10.571 12.333 1.00 87.38 95 GLN A C 1
ATOM 817 O O . GLN A 1 95 ? -4.568 11.097 11.678 1.00 87.38 95 GLN A O 1
ATOM 822 N N . ILE A 1 96 ? -6.494 11.261 12.833 1.00 81.94 96 ILE A N 1
ATOM 823 C CA . ILE A 1 96 ? -6.529 12.729 12.842 1.00 81.94 96 ILE A CA 1
ATOM 824 C C . ILE A 1 96 ? -5.541 13.218 13.901 1.00 81.94 96 ILE A C 1
ATOM 826 O O . ILE A 1 96 ? -5.813 13.118 15.103 1.00 81.94 96 ILE A O 1
ATOM 830 N N . ASP A 1 97 ? -4.404 13.745 13.457 1.00 67.44 97 ASP A N 1
ATOM 831 C CA . ASP A 1 97 ? -3.455 14.399 14.348 1.00 67.44 97 ASP A CA 1
ATOM 832 C C . ASP A 1 97 ? -3.906 15.841 14.617 1.00 67.44 97 ASP A C 1
ATOM 834 O O . ASP A 1 97 ? -4.264 16.587 13.708 1.00 67.44 97 ASP A O 1
ATOM 838 N N . SER A 1 98 ? -3.934 16.218 15.892 1.00 52.97 98 SER A N 1
ATOM 839 C CA . SER A 1 98 ? -4.250 17.577 16.340 1.00 52.97 98 SER A CA 1
ATOM 840 C C . SER A 1 98 ? -2.992 18.406 16.628 1.00 52.97 98 SER A C 1
ATOM 842 O O . SER A 1 98 ? -3.111 19.572 17.002 1.00 52.97 98 SER A O 1
ATOM 844 N N . SER A 1 99 ? -1.793 17.827 16.493 1.00 51.44 99 SER A N 1
ATOM 845 C CA . SER A 1 99 ? -0.530 18.508 16.774 1.00 51.44 99 SER A CA 1
ATOM 846 C C . SER A 1 99 ? -0.001 19.259 15.541 1.00 51.44 99 SER A C 1
ATOM 848 O O . SER A 1 99 ? 0.301 18.687 14.498 1.00 51.44 99 SER A O 1
ATOM 850 N N . LYS A 1 100 ? 0.088 20.591 15.656 1.00 40.78 100 LYS A N 1
ATOM 851 C CA . LYS A 1 100 ? 0.570 21.533 14.628 1.00 40.78 100 LYS A CA 1
ATOM 852 C C . LYS A 1 100 ? 2.102 21.499 14.446 1.00 40.78 100 LYS A C 1
ATOM 854 O O . LYS A 1 100 ? 2.735 22.546 14.476 1.00 40.78 100 LYS A O 1
ATOM 859 N N . ASN A 1 101 ? 2.716 20.327 14.288 1.00 41.62 101 ASN A N 1
ATOM 860 C CA . ASN A 1 101 ? 4.146 20.235 13.966 1.00 41.62 101 ASN A CA 1
ATOM 861 C C . ASN A 1 101 ? 4.319 19.789 12.511 1.00 41.62 101 ASN A C 1
ATOM 863 O O . ASN A 1 101 ? 4.248 18.607 12.176 1.00 41.62 101 ASN A O 1
ATOM 867 N N . GLU A 1 102 ? 4.536 20.774 11.639 1.00 40.69 102 GLU A N 1
ATOM 868 C CA . GLU A 1 102 ? 4.569 20.636 10.177 1.00 40.69 102 GLU A CA 1
ATOM 869 C C . GLU A 1 102 ? 5.717 19.759 9.639 1.00 40.69 102 GLU A C 1
ATOM 871 O O . GLU A 1 102 ? 5.696 19.380 8.467 1.00 40.69 102 GLU A O 1
ATOM 876 N N . GLU A 1 103 ? 6.670 19.361 10.486 1.00 38.22 103 GLU A N 1
ATOM 877 C CA . GLU A 1 103 ? 7.822 18.531 10.105 1.00 38.22 103 GLU A CA 1
ATOM 878 C C . GLU A 1 103 ? 7.572 17.014 10.200 1.00 38.22 103 GLU A C 1
ATOM 880 O O . GLU A 1 103 ? 8.371 16.223 9.699 1.00 38.22 103 GLU A O 1
ATOM 885 N N . LYS A 1 104 ? 6.444 16.565 10.774 1.00 40.47 104 LYS A N 1
ATOM 886 C CA . LYS A 1 104 ? 6.074 15.135 10.836 1.00 40.47 104 LYS A CA 1
ATOM 887 C C . LYS A 1 104 ? 4.657 14.902 10.320 1.00 40.47 104 LYS A C 1
ATOM 889 O O . LYS A 1 104 ? 3.784 14.444 11.046 1.00 40.47 104 LYS A O 1
ATOM 894 N N . LYS A 1 105 ? 4.433 15.179 9.034 1.00 37.66 105 LYS A N 1
ATOM 895 C CA . LYS A 1 105 ? 3.115 15.142 8.362 1.00 37.66 105 LYS A CA 1
ATOM 896 C C . LYS A 1 105 ? 2.352 13.800 8.356 1.00 37.66 105 LYS A C 1
ATOM 898 O O . LYS A 1 105 ? 1.287 13.746 7.755 1.00 37.66 105 LYS A O 1
ATOM 903 N N . THR A 1 106 ? 2.809 12.746 9.034 1.00 39.31 106 THR A N 1
ATOM 904 C CA . THR A 1 106 ? 2.062 11.481 9.180 1.00 39.31 106 THR A CA 1
ATOM 905 C C . THR A 1 106 ? 2.457 10.723 10.460 1.00 39.31 106 THR A C 1
ATOM 907 O O . THR A 1 106 ? 3.104 9.679 10.377 1.00 39.31 106 THR A O 1
ATOM 910 N N . GLN A 1 107 ? 2.100 11.189 11.661 1.00 53.16 107 GLN A N 1
ATOM 911 C CA . GLN A 1 107 ? 2.209 10.338 12.862 1.00 53.16 107 GLN A CA 1
ATOM 912 C C . GLN A 1 107 ? 0.950 9.477 13.043 1.00 53.16 107 GLN A C 1
ATOM 914 O O . GLN A 1 107 ? 0.170 9.608 13.988 1.00 53.16 107 GLN A O 1
ATOM 919 N N . GLY A 1 108 ? 0.758 8.566 12.087 1.00 69.44 108 GLY A N 1
ATOM 920 C CA . GLY A 1 108 ? -0.024 7.360 12.335 1.00 69.44 108 GLY A CA 1
ATOM 921 C C . GLY A 1 108 ? 0.689 6.458 13.349 1.00 69.44 108 GLY A C 1
ATOM 922 O O . GLY A 1 108 ? 1.896 6.584 13.564 1.00 69.44 108 GLY A O 1
ATOM 923 N N . LEU A 1 109 ? -0.043 5.541 13.975 1.00 86.75 109 LEU A N 1
ATOM 924 C CA . LEU A 1 109 ? 0.550 4.538 14.855 1.00 86.75 109 LEU A CA 1
ATOM 925 C C . LEU A 1 109 ? 1.008 3.335 14.024 1.00 86.75 109 LEU A C 1
ATOM 927 O O . LEU A 1 109 ? 0.208 2.748 13.297 1.00 86.75 109 LEU A O 1
ATOM 931 N N . LEU A 1 110 ? 2.287 2.971 14.138 1.00 88.75 110 LEU A N 1
ATOM 932 C CA . LEU A 1 110 ? 2.853 1.775 13.518 1.00 88.75 110 LEU A CA 1
ATOM 933 C C . LEU A 1 110 ? 3.094 0.708 14.581 1.00 88.75 110 LEU A C 1
ATOM 935 O O . LEU A 1 110 ? 3.884 0.938 15.493 1.00 88.75 110 LEU A O 1
ATOM 939 N N . ILE A 1 111 ? 2.454 -0.445 14.422 1.00 90.69 111 ILE A N 1
ATOM 940 C CA . ILE A 1 111 ? 2.604 -1.632 15.260 1.00 90.69 111 ILE A CA 1
ATOM 941 C C . ILE A 1 111 ? 3.333 -2.706 14.442 1.00 90.69 111 ILE A C 1
ATOM 943 O O . ILE A 1 111 ? 2.733 -3.286 13.529 1.00 90.69 111 ILE A O 1
ATOM 947 N N . PRO A 1 112 ? 4.615 -2.976 14.731 1.00 88.69 112 PRO A N 1
ATOM 948 C CA . PRO A 1 112 ? 5.340 -4.054 14.080 1.00 88.69 112 PRO A CA 1
ATOM 949 C C . PRO A 1 112 ? 4.982 -5.409 14.7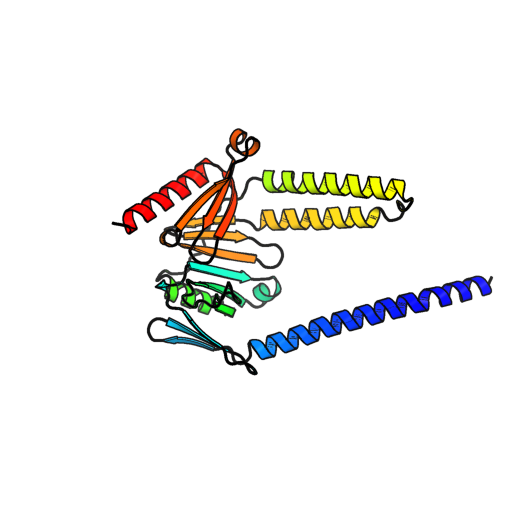09 1.00 88.69 112 PRO A C 1
ATOM 951 O O . PRO A 1 112 ? 4.958 -5.545 15.926 1.00 88.69 112 PRO A O 1
ATOM 954 N N . GLY A 1 113 ? 4.760 -6.430 13.878 1.00 87.31 113 GLY A N 1
ATOM 955 C CA . GLY A 1 113 ? 4.762 -7.829 14.321 1.00 87.31 113 GLY A CA 1
ATOM 956 C C . GLY A 1 113 ? 3.597 -8.250 15.222 1.00 87.31 113 GLY A C 1
ATOM 957 O O . GLY A 1 113 ? 3.823 -8.915 16.225 1.00 87.31 113 GLY A O 1
ATOM 958 N N . ILE A 1 114 ? 2.356 -7.918 14.856 1.00 91.38 114 ILE A N 1
ATOM 959 C CA . ILE A 1 114 ? 1.151 -8.410 15.539 1.00 91.38 114 ILE A CA 1
ATOM 960 C C . ILE A 1 114 ? 0.741 -9.791 15.003 1.00 91.38 114 ILE A C 1
ATOM 962 O O . ILE A 1 114 ? 0.786 -10.034 13.795 1.00 91.38 114 ILE A O 1
ATOM 966 N N . ASN A 1 115 ? 0.292 -10.699 15.869 1.00 93.69 115 ASN A N 1
ATOM 967 C CA . ASN A 1 115 ? -0.279 -11.979 15.430 1.00 93.69 115 ASN A CA 1
ATOM 968 C C . ASN A 1 115 ? -1.732 -11.788 14.941 1.00 93.69 115 ASN A C 1
ATOM 970 O O . ASN A 1 115 ? -2.440 -10.882 15.381 1.00 93.69 115 ASN A O 1
ATOM 974 N N . ALA A 1 116 ? -2.233 -12.680 14.085 1.00 91.44 116 ALA A N 1
ATOM 975 C CA . ALA A 1 116 ? -3.610 -12.680 13.588 1.00 91.44 116 ALA A CA 1
ATOM 976 C C . ALA A 1 116 ? -4.679 -12.589 14.700 1.00 91.44 116 ALA A C 1
ATOM 978 O O . ALA A 1 116 ? -5.697 -11.924 14.525 1.00 91.44 116 ALA A O 1
ATOM 979 N N . LEU A 1 117 ? -4.478 -13.239 15.855 1.00 91.25 117 LEU A N 1
ATOM 980 C CA . LEU A 1 117 ? -5.432 -13.186 16.976 1.00 91.25 117 LEU A CA 1
ATOM 981 C C . LEU A 1 117 ? -5.516 -11.791 17.607 1.00 91.25 117 LEU A C 1
ATOM 983 O O . LEU A 1 117 ? -6.607 -11.296 17.885 1.00 91.25 117 LEU A O 1
ATOM 987 N N . GLU A 1 118 ? -4.371 -11.157 17.822 1.00 91.81 118 GLU A N 1
ATOM 988 C CA . GLU A 1 118 ? -4.276 -9.812 18.389 1.00 91.81 118 GLU A CA 1
ATOM 989 C C . GLU A 1 118 ? -4.748 -8.759 17.390 1.00 91.81 118 GLU A C 1
ATOM 991 O O . GLU A 1 118 ? -5.468 -7.839 17.765 1.00 91.81 118 GLU A O 1
ATOM 996 N N . MET A 1 119 ? -4.444 -8.949 16.105 1.00 91.94 119 MET A N 1
ATOM 997 C CA . MET A 1 119 ? -4.962 -8.141 15.004 1.00 91.94 119 MET A CA 1
ATOM 998 C C . MET A 1 119 ? -6.497 -8.104 15.016 1.00 91.94 119 MET A C 1
ATOM 1000 O O . MET A 1 119 ? -7.087 -7.031 14.897 1.00 91.94 119 MET A O 1
ATOM 1004 N N . ARG A 1 120 ? -7.155 -9.254 15.221 1.00 92.19 120 ARG A N 1
ATOM 1005 C CA . ARG A 1 120 ? -8.620 -9.325 15.351 1.00 92.19 120 ARG A CA 1
ATOM 1006 C C . ARG A 1 120 ? -9.133 -8.573 16.581 1.00 92.19 120 ARG A C 1
ATOM 1008 O O . ARG A 1 120 ? -10.111 -7.840 16.469 1.00 92.19 120 ARG A O 1
ATOM 1015 N N . LYS A 1 121 ? -8.464 -8.703 17.734 1.00 92.12 121 LYS A N 1
ATOM 1016 C CA . LYS A 1 121 ? -8.807 -7.949 18.957 1.00 92.12 121 LYS A CA 1
ATOM 1017 C C . LYS A 1 121 ? -8.673 -6.439 18.747 1.00 92.12 121 LYS A C 1
ATOM 1019 O O . LYS A 1 121 ? -9.551 -5.687 19.156 1.00 92.12 121 LYS A O 1
ATOM 1024 N N . LEU A 1 122 ? -7.601 -6.008 18.084 1.00 92.19 122 LEU A N 1
ATOM 1025 C CA . LEU A 1 122 ? -7.349 -4.612 17.740 1.00 92.19 122 LEU A CA 1
ATOM 1026 C C . LEU A 1 122 ? -8.432 -4.063 16.805 1.00 92.19 122 LEU A C 1
ATOM 1028 O O . LEU A 1 122 ? -8.962 -2.982 17.051 1.00 92.19 122 LEU A O 1
ATOM 1032 N N . PHE A 1 123 ? -8.786 -4.819 15.764 1.00 92.50 123 PHE A N 1
ATOM 1033 C CA . PHE A 1 123 ? -9.845 -4.442 14.830 1.00 92.50 123 PHE A CA 1
ATOM 1034 C C . PHE A 1 123 ? -11.191 -4.279 15.546 1.00 92.50 123 PHE A C 1
ATOM 1036 O O . PHE A 1 123 ? -11.848 -3.250 15.388 1.00 92.50 123 PHE A O 1
ATOM 1043 N N . ARG A 1 124 ? -11.544 -5.239 16.411 1.00 92.12 124 ARG A N 1
ATOM 1044 C CA . ARG A 1 124 ? -12.758 -5.180 17.230 1.00 92.12 124 ARG A CA 1
ATOM 1045 C C . ARG A 1 124 ? -12.763 -3.992 18.184 1.00 92.12 124 ARG A C 1
ATOM 1047 O O . ARG A 1 124 ? -13.779 -3.327 18.305 1.00 92.12 124 ARG A O 1
ATOM 1054 N N . PHE A 1 125 ? -11.642 -3.685 18.828 1.00 92.06 125 PHE A N 1
ATOM 1055 C CA . PHE A 1 125 ? -11.547 -2.515 19.700 1.00 92.06 125 PHE A CA 1
ATOM 1056 C C . PHE A 1 125 ? -11.773 -1.194 18.946 1.00 92.06 125 PHE A C 1
ATOM 1058 O O . PHE A 1 125 ? -12.396 -0.279 19.480 1.00 92.06 125 PHE A O 1
ATOM 1065 N N . ILE A 1 126 ? -11.263 -1.076 17.716 1.00 91.19 126 ILE A N 1
ATOM 1066 C CA . ILE A 1 126 ? -11.347 0.178 16.957 1.00 91.19 126 ILE A CA 1
ATOM 1067 C C . ILE A 1 126 ? -12.725 0.373 16.316 1.00 91.19 126 ILE A C 1
ATOM 1069 O O . ILE A 1 126 ? -13.250 1.486 16.339 1.00 91.19 126 ILE A O 1
ATOM 1073 N N . TYR A 1 127 ? -13.294 -0.684 15.738 1.00 89.88 127 TYR A N 1
ATOM 1074 C CA . TYR A 1 127 ? -14.508 -0.592 14.923 1.00 89.88 127 TYR A CA 1
ATOM 1075 C C . TYR A 1 127 ? -15.758 -1.196 15.565 1.00 89.88 127 TYR A C 1
ATOM 1077 O O . TYR A 1 127 ? -16.824 -1.113 14.962 1.00 89.88 127 TYR A O 1
ATOM 1085 N N . ASP A 1 128 ? -15.633 -1.811 16.744 1.00 88.56 128 ASP A N 1
ATOM 1086 C CA . ASP A 1 128 ? -16.712 -2.539 17.430 1.00 88.56 128 ASP A CA 1
ATOM 1087 C C . ASP A 1 128 ? -17.392 -3.602 16.542 1.00 88.56 128 ASP A C 1
ATOM 1089 O O . ASP A 1 128 ? -18.581 -3.886 16.644 1.00 88.56 128 ASP A O 1
ATOM 1093 N N . LYS A 1 129 ? -16.617 -4.182 15.618 1.00 86.69 129 LYS A N 1
ATOM 1094 C CA . LYS A 1 129 ? -17.044 -5.217 14.668 1.00 86.69 129 LYS A CA 1
ATOM 1095 C C . LYS A 1 129 ? -15.999 -6.325 14.618 1.00 86.69 129 LYS A C 1
ATOM 1097 O O . LYS A 1 129 ? -14.800 -6.061 14.740 1.00 86.69 129 LYS A O 1
ATOM 1102 N N . ASP A 1 130 ? -16.442 -7.562 14.427 1.00 83.94 130 ASP A N 1
ATOM 1103 C CA . ASP A 1 130 ? -15.520 -8.677 14.240 1.00 83.94 130 ASP A CA 1
ATOM 1104 C C . ASP A 1 130 ? -14.830 -8.592 12.871 1.00 83.94 130 ASP A C 1
ATOM 1106 O O . ASP A 1 130 ? -15.367 -8.091 11.881 1.00 83.94 130 ASP A O 1
ATOM 1110 N N . PHE A 1 131 ? -13.585 -9.061 12.826 1.00 80.19 131 PHE A N 1
ATOM 1111 C CA . PHE A 1 131 ? -12.836 -9.137 11.581 1.00 80.19 131 PHE A CA 1
ATOM 1112 C C . PHE A 1 131 ? -13.368 -10.296 10.739 1.00 80.19 131 PHE A C 1
ATOM 1114 O O . PHE A 1 131 ? -13.233 -11.459 11.125 1.00 80.19 131 PHE A O 1
ATOM 1121 N N . GLU A 1 132 ? -13.907 -9.987 9.564 1.00 77.44 132 GLU A N 1
ATOM 1122 C CA . GLU A 1 132 ? -14.424 -10.989 8.638 1.00 77.44 132 GLU A CA 1
ATOM 1123 C C . GLU A 1 132 ? -13.662 -10.979 7.312 1.00 77.44 132 GLU A C 1
ATOM 1125 O O . GLU A 1 132 ? -13.430 -9.932 6.701 1.00 77.44 132 GLU A O 1
ATOM 1130 N N . GLU A 1 133 ? -13.300 -12.171 6.836 1.00 73.94 133 GLU A N 1
ATOM 1131 C CA . GLU A 1 133 ? -12.715 -12.334 5.510 1.00 73.94 133 GLU A CA 1
ATOM 1132 C C . GLU A 1 133 ? -13.793 -12.172 4.436 1.00 73.94 133 GLU A C 1
ATOM 1134 O O . GLU A 1 133 ? -14.729 -12.967 4.329 1.00 73.94 133 GLU A O 1
ATOM 1139 N N . VAL A 1 134 ? -13.655 -11.137 3.609 1.00 77.81 134 VAL A N 1
ATOM 1140 C CA . VAL A 1 134 ? -14.582 -10.896 2.501 1.00 77.81 134 VAL A CA 1
ATOM 1141 C C . VAL A 1 134 ? -14.194 -11.773 1.312 1.00 77.81 134 VAL A C 1
ATOM 1143 O O . VAL A 1 134 ? -13.059 -11.730 0.837 1.00 77.81 134 VAL A O 1
ATOM 1146 N N . LYS A 1 135 ? -15.139 -12.587 0.828 1.00 76.69 135 LYS A N 1
ATOM 1147 C CA . LYS A 1 135 ? -14.911 -13.517 -0.292 1.00 76.69 135 LYS A CA 1
ATOM 1148 C C . LYS A 1 135 ? -15.101 -12.855 -1.656 1.00 76.69 135 LYS A C 1
ATOM 1150 O O . LYS A 1 135 ? -14.361 -13.163 -2.591 1.00 76.69 135 LYS A O 1
ATOM 1155 N N . GLU A 1 136 ? -16.060 -11.941 -1.765 1.00 85.19 136 GLU A N 1
ATOM 1156 C CA . GLU A 1 136 ? -16.381 -11.251 -3.014 1.00 85.19 136 GLU A CA 1
ATOM 1157 C C . GLU A 1 136 ? -15.467 -10.048 -3.233 1.00 85.19 136 GLU A C 1
ATOM 1159 O O . GLU A 1 136 ? -15.393 -9.144 -2.402 1.00 85.19 136 GLU A O 1
ATOM 1164 N N . PHE A 1 137 ? -14.761 -10.038 -4.365 1.00 90.06 137 PHE A N 1
ATOM 1165 C CA . PHE A 1 137 ? -13.852 -8.957 -4.722 1.00 90.06 137 PHE A CA 1
ATOM 1166 C C . PHE A 1 137 ? -14.056 -8.481 -6.152 1.00 90.06 137 PHE A C 1
ATOM 1168 O O . PHE A 1 137 ? -14.313 -9.253 -7.075 1.00 90.06 137 PHE A O 1
ATOM 1175 N N . TYR A 1 138 ? -13.785 -7.201 -6.343 1.00 91.19 138 TYR A N 1
ATOM 1176 C CA . TYR A 1 138 ? -13.684 -6.539 -7.626 1.00 91.19 138 TYR A CA 1
ATOM 1177 C C . TYR A 1 138 ? -12.215 -6.323 -7.967 1.00 91.19 138 TYR A C 1
ATOM 1179 O O . TYR A 1 138 ? -11.395 -5.980 -7.112 1.00 91.19 138 TYR A O 1
ATOM 1187 N N . ARG A 1 139 ? -11.859 -6.528 -9.233 1.00 90.25 139 ARG A N 1
ATOM 1188 C CA . ARG A 1 139 ? -10.514 -6.240 -9.738 1.00 90.25 139 ARG A CA 1
ATOM 1189 C C . ARG A 1 139 ? -10.536 -5.000 -10.617 1.00 90.25 139 ARG A C 1
ATOM 1191 O O . ARG A 1 139 ? -11.544 -4.750 -11.282 1.00 90.25 139 ARG A O 1
ATOM 1198 N N . PRO A 1 140 ? -9.421 -4.258 -10.687 1.00 91.62 140 PRO A N 1
ATOM 1199 C CA . PRO A 1 140 ? -9.283 -3.243 -11.711 1.00 91.62 140 PRO A CA 1
ATOM 1200 C C . PRO A 1 140 ? -9.324 -3.896 -13.100 1.00 91.62 140 PRO A C 1
ATOM 1202 O O . PRO A 1 140 ? -8.987 -5.071 -13.291 1.00 91.62 140 PRO A O 1
ATOM 1205 N N . SER A 1 141 ? -9.703 -3.113 -14.102 1.00 91.75 141 SER A N 1
ATOM 1206 C CA . SER A 1 141 ? -9.664 -3.544 -15.494 1.00 91.75 141 SER A CA 1
ATOM 1207 C C . SER A 1 141 ? -8.234 -3.902 -15.906 1.00 91.75 141 SER A C 1
ATOM 1209 O O . SER A 1 141 ? -7.276 -3.193 -15.581 1.00 91.75 141 SER A O 1
ATOM 1211 N N . SER A 1 142 ? -8.084 -4.965 -16.699 1.00 87.56 142 SER A N 1
ATOM 1212 C CA . SER A 1 142 ? -6.802 -5.393 -17.282 1.00 87.56 142 SER A CA 1
ATOM 1213 C C . SER A 1 142 ? -6.113 -4.290 -18.100 1.00 87.56 142 SER A C 1
ATOM 1215 O O . SER A 1 142 ? -4.891 -4.285 -18.257 1.00 87.56 142 SER A O 1
ATOM 1217 N N . ARG A 1 143 ? -6.871 -3.280 -18.548 1.00 88.31 143 ARG A N 1
ATOM 1218 C CA . ARG A 1 143 ? -6.361 -2.078 -19.226 1.00 88.31 143 ARG A CA 1
ATOM 1219 C C . ARG A 1 143 ? -5.322 -1.318 -18.409 1.00 88.31 143 ARG A C 1
ATOM 1221 O O . ARG A 1 143 ? -4.423 -0.723 -18.997 1.00 88.31 143 ARG A O 1
ATOM 1228 N N . LYS A 1 144 ? -5.393 -1.381 -17.079 1.00 89.06 144 LYS A N 1
ATOM 1229 C CA . LYS A 1 144 ? -4.386 -0.794 -16.190 1.00 89.06 144 LYS A CA 1
ATOM 1230 C C . LYS A 1 144 ? -2.985 -1.346 -16.470 1.00 89.0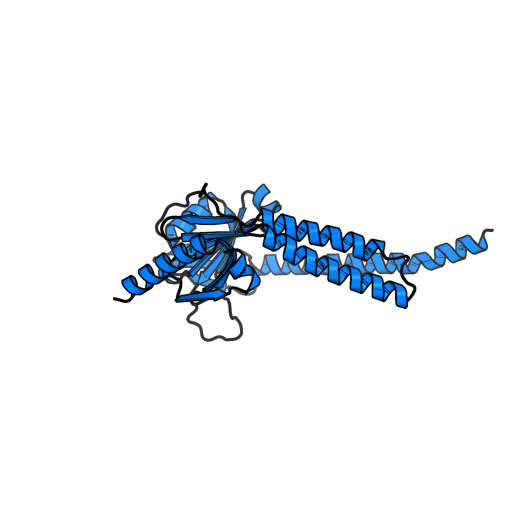6 144 LYS A C 1
ATOM 1232 O O . LYS A 1 144 ? -2.026 -0.579 -16.496 1.00 89.06 144 LYS A O 1
ATOM 1237 N N . VAL A 1 145 ? -2.875 -2.656 -16.701 1.00 92.12 145 VAL A N 1
ATOM 1238 C CA . VAL A 1 145 ? -1.607 -3.327 -17.026 1.00 92.12 145 VAL A CA 1
ATOM 1239 C C . VAL A 1 145 ? -1.170 -2.966 -18.434 1.00 92.12 145 VAL A C 1
ATOM 1241 O O . VAL A 1 145 ? -0.032 -2.555 -18.618 1.00 92.12 145 VAL A O 1
ATOM 1244 N N . ILE A 1 146 ? -2.086 -3.040 -19.403 1.00 92.50 146 ILE A N 1
ATOM 1245 C CA . ILE A 1 146 ? -1.784 -2.778 -20.818 1.00 92.50 146 ILE A CA 1
ATOM 1246 C C . ILE A 1 146 ? -1.245 -1.357 -21.016 1.00 92.50 146 ILE A C 1
ATOM 1248 O O . ILE A 1 146 ? -0.228 -1.177 -21.674 1.00 92.50 146 ILE A O 1
ATOM 1252 N N . ILE A 1 147 ? -1.880 -0.348 -20.411 1.00 91.00 147 ILE A N 1
ATOM 1253 C CA . ILE A 1 147 ? -1.441 1.050 -20.535 1.00 91.00 147 ILE A CA 1
ATOM 1254 C C . ILE A 1 147 ? -0.050 1.242 -19.917 1.00 91.00 147 ILE A C 1
ATOM 1256 O O . ILE A 1 147 ? 0.808 1.878 -20.522 1.00 91.00 147 ILE A O 1
ATOM 1260 N N . ARG A 1 148 ? 0.209 0.668 -18.734 1.00 92.81 148 ARG A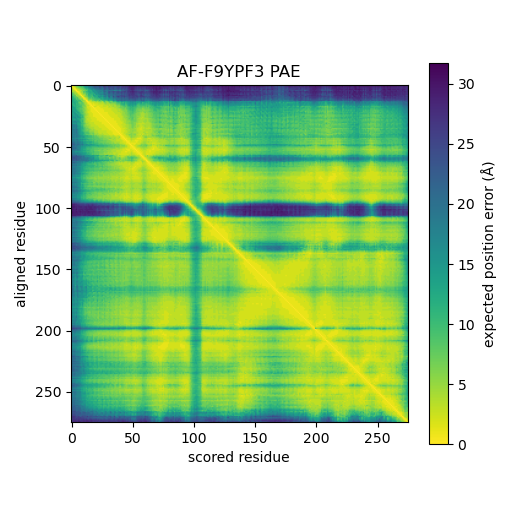 N 1
ATOM 1261 C CA . ARG A 1 148 ? 1.532 0.751 -18.090 1.00 92.81 148 ARG A CA 1
ATOM 1262 C C . ARG A 1 148 ? 2.609 0.011 -18.889 1.00 92.81 148 ARG A C 1
ATOM 1264 O O . ARG A 1 148 ? 3.698 0.545 -19.058 1.00 92.81 148 ARG A O 1
ATOM 1271 N N . ALA A 1 149 ? 2.291 -1.172 -19.411 1.00 94.19 149 ALA A N 1
ATOM 1272 C CA . ALA A 1 149 ? 3.180 -1.950 -20.269 1.00 94.19 149 ALA A CA 1
ATOM 1273 C C . ALA A 1 149 ? 3.501 -1.208 -21.575 1.00 94.19 149 ALA A C 1
ATOM 1275 O O . ALA A 1 149 ? 4.644 -1.219 -22.015 1.00 94.19 149 ALA A O 1
ATOM 1276 N N . MET A 1 150 ? 2.525 -0.500 -22.151 1.00 94.62 150 MET A N 1
ATOM 1277 C CA . MET A 1 150 ? 2.719 0.327 -23.341 1.00 94.62 150 MET A CA 1
ATOM 1278 C C . MET A 1 150 ? 3.708 1.473 -23.083 1.00 94.62 150 MET A C 1
ATOM 1280 O O . MET A 1 150 ? 4.634 1.655 -23.867 1.00 94.62 150 MET A O 1
ATOM 1284 N N . TYR A 1 151 ? 3.572 2.209 -21.972 1.00 93.88 151 TYR A N 1
ATOM 1285 C CA . TYR A 1 151 ? 4.543 3.255 -21.615 1.00 93.88 151 TYR A CA 1
ATOM 1286 C C . TYR A 1 151 ? 5.955 2.696 -21.408 1.00 93.88 151 TYR A C 1
ATOM 1288 O O . TYR A 1 151 ? 6.920 3.297 -21.875 1.00 93.88 151 TYR A O 1
ATOM 1296 N N . LEU A 1 152 ? 6.082 1.533 -20.759 1.00 94.75 152 LEU A N 1
ATOM 1297 C CA . LEU A 1 152 ? 7.376 0.859 -20.612 1.00 94.75 152 LEU A CA 1
ATOM 1298 C C . LEU A 1 152 ? 7.970 0.426 -21.949 1.00 94.75 152 LEU A C 1
ATOM 1300 O O . LEU A 1 152 ? 9.174 0.545 -22.143 1.00 94.75 152 LEU A O 1
ATOM 1304 N N . PHE A 1 153 ? 7.138 -0.065 -22.864 1.00 96.19 153 PHE A N 1
ATOM 1305 C CA . PHE A 1 153 ? 7.581 -0.488 -24.186 1.00 96.19 153 PHE A CA 1
ATOM 1306 C C . PHE A 1 153 ? 8.125 0.692 -25.000 1.00 96.19 153 PHE A C 1
ATOM 1308 O O . PHE A 1 153 ? 9.201 0.591 -25.582 1.00 96.19 153 PHE A O 1
ATOM 1315 N N . PHE A 1 154 ? 7.442 1.841 -24.977 1.00 96.50 154 PHE A N 1
ATOM 1316 C CA . PHE A 1 154 ? 7.951 3.055 -25.619 1.00 96.50 154 PHE A CA 1
ATOM 1317 C C . PHE A 1 154 ? 9.246 3.561 -24.973 1.00 96.50 154 PHE A C 1
ATOM 1319 O O . PHE A 1 154 ? 10.166 3.948 -25.690 1.00 96.50 154 PHE A O 1
ATOM 1326 N N . ALA A 1 155 ? 9.359 3.513 -23.642 1.00 95.56 155 ALA A N 1
ATOM 1327 C CA . ALA A 1 155 ? 10.599 3.868 -22.952 1.00 95.56 155 ALA A CA 1
ATOM 1328 C C . ALA A 1 155 ? 11.764 2.944 -23.350 1.00 95.56 155 ALA A C 1
ATOM 1330 O O . ALA A 1 155 ? 12.859 3.428 -23.626 1.00 95.56 155 ALA A O 1
ATOM 1331 N N . LEU A 1 156 ? 11.520 1.631 -23.448 1.00 96.44 156 LEU A N 1
ATOM 1332 C CA . LEU A 1 156 ? 12.506 0.658 -23.923 1.00 96.44 156 LEU A CA 1
ATOM 1333 C C . LEU A 1 156 ? 12.969 0.980 -25.350 1.00 96.44 156 LEU A C 1
ATOM 1335 O O . LEU A 1 156 ? 14.167 0.959 -25.618 1.00 96.44 156 LEU A O 1
ATOM 1339 N N . LEU A 1 157 ? 12.040 1.312 -26.250 1.00 96.50 157 LEU A N 1
ATOM 1340 C CA . LEU A 1 157 ? 12.361 1.643 -27.638 1.00 96.50 157 LEU A CA 1
ATOM 1341 C C . LEU A 1 157 ? 13.245 2.894 -27.740 1.00 96.50 157 LEU A C 1
ATOM 1343 O O . LEU A 1 157 ? 14.205 2.896 -28.505 1.00 96.50 157 LEU A O 1
ATOM 1347 N N . ILE A 1 158 ? 12.978 3.920 -26.926 1.00 96.38 158 ILE A N 1
ATOM 1348 C CA . ILE A 1 158 ? 13.823 5.121 -26.844 1.00 96.38 158 ILE A CA 1
ATOM 1349 C C . ILE A 1 158 ? 15.218 4.770 -26.315 1.00 96.38 158 ILE A C 1
ATOM 1351 O O . ILE A 1 158 ? 16.207 5.225 -26.879 1.00 96.38 158 ILE A O 1
ATOM 1355 N N . ILE A 1 159 ? 15.318 3.945 -25.268 1.00 95.88 159 ILE A N 1
ATOM 1356 C CA . ILE A 1 159 ? 16.613 3.521 -24.712 1.00 95.88 159 ILE A CA 1
ATOM 1357 C C . ILE A 1 159 ? 17.431 2.774 -25.768 1.00 95.88 159 ILE A C 1
ATOM 1359 O O . ILE A 1 159 ? 18.599 3.094 -25.965 1.00 95.88 159 ILE A O 1
ATOM 1363 N N . ILE A 1 160 ? 16.819 1.827 -26.483 1.00 95.44 160 ILE A N 1
ATOM 1364 C CA . ILE A 1 160 ? 17.490 1.074 -27.552 1.00 95.44 160 ILE A CA 1
ATOM 1365 C C . ILE A 1 160 ? 17.929 2.011 -28.684 1.00 95.44 160 ILE A C 1
ATOM 1367 O O . ILE A 1 160 ? 19.050 1.889 -29.171 1.00 95.44 160 ILE A O 1
ATOM 1371 N N . LEU A 1 161 ? 17.086 2.977 -29.065 1.00 96.19 161 LEU A N 1
ATOM 1372 C CA . LEU A 1 161 ? 17.427 3.976 -30.077 1.00 96.19 161 LEU A CA 1
ATOM 1373 C C . LEU A 1 161 ? 18.628 4.828 -29.650 1.00 96.19 161 LEU A C 1
ATOM 1375 O O . LEU A 1 161 ? 19.541 5.030 -30.440 1.00 96.19 161 LEU A O 1
ATOM 1379 N N . VAL A 1 162 ? 18.671 5.294 -28.399 1.00 96.12 162 VAL A N 1
ATOM 1380 C CA . VAL A 1 162 ? 19.828 6.038 -27.879 1.00 96.12 162 VAL A CA 1
ATOM 1381 C C . VAL A 1 162 ? 21.072 5.155 -27.894 1.00 96.12 162 VAL A C 1
ATOM 1383 O O . VAL A 1 162 ? 22.092 5.583 -28.417 1.00 96.12 162 VAL A O 1
ATOM 1386 N N . MET A 1 163 ? 20.984 3.913 -27.407 1.00 95.31 163 MET A N 1
ATOM 1387 C CA . MET A 1 163 ? 22.106 2.962 -27.410 1.00 95.31 163 MET A CA 1
ATOM 1388 C C . MET A 1 163 ? 22.665 2.691 -28.811 1.00 95.31 163 MET A C 1
ATOM 1390 O O . MET A 1 163 ? 23.864 2.441 -28.929 1.00 95.31 163 MET A O 1
ATOM 1394 N N . TYR A 1 164 ? 21.820 2.757 -29.845 1.00 95.12 164 TYR A N 1
ATOM 1395 C CA . TYR A 1 164 ? 22.235 2.677 -31.244 1.00 95.12 164 TYR A CA 1
ATOM 1396 C C . TYR A 1 164 ? 23.125 3.862 -31.650 1.00 95.12 164 TYR A C 1
ATOM 1398 O O . TYR A 1 164 ? 24.148 3.649 -32.282 1.00 95.12 164 TYR A O 1
ATOM 1406 N N . PHE A 1 165 ? 22.795 5.093 -31.244 1.00 96.38 165 PHE A N 1
ATOM 1407 C CA . PHE A 1 165 ? 23.570 6.292 -31.604 1.00 96.38 165 PHE A CA 1
ATOM 1408 C C . PHE A 1 165 ? 24.910 6.445 -30.870 1.00 96.38 165 PHE A C 1
ATOM 1410 O O . PHE A 1 165 ? 25.767 7.189 -31.336 1.00 96.38 165 PHE A O 1
ATOM 1417 N N . ILE A 1 166 ? 25.084 5.790 -29.720 1.00 95.25 166 ILE A N 1
ATOM 1418 C CA . ILE A 1 166 ? 26.322 5.831 -28.918 1.00 95.25 166 ILE A CA 1
ATOM 1419 C C . ILE A 1 166 ? 27.131 4.524 -28.995 1.00 95.25 166 ILE A C 1
ATOM 1421 O O . ILE A 1 166 ? 28.011 4.307 -28.167 1.00 95.25 166 ILE A O 1
ATOM 1425 N N . ASP A 1 167 ? 26.826 3.644 -29.956 1.00 92.88 167 ASP A N 1
ATOM 1426 C CA . ASP A 1 167 ? 27.566 2.404 -30.251 1.00 92.88 167 ASP A CA 1
ATOM 1427 C C . ASP A 1 167 ? 27.741 1.426 -29.066 1.00 92.88 167 ASP A C 1
ATOM 1429 O O . ASP A 1 167 ? 28.701 0.657 -28.992 1.00 92.88 167 ASP A O 1
ATOM 1433 N N . ILE A 1 168 ? 26.777 1.380 -28.135 1.00 93.94 168 ILE A N 1
ATOM 1434 C CA . ILE A 1 168 ? 26.796 0.460 -26.974 1.00 93.94 168 ILE A CA 1
ATOM 1435 C C . ILE A 1 168 ? 25.744 -0.658 -27.046 1.00 93.94 168 ILE A C 1
ATOM 1437 O O . ILE A 1 168 ? 25.382 -1.252 -26.027 1.00 93.94 168 ILE A O 1
ATOM 1441 N N . LEU A 1 169 ? 25.259 -0.992 -28.245 1.00 92.56 169 LEU A N 1
ATOM 1442 C CA . LEU A 1 169 ? 24.216 -2.009 -28.462 1.00 92.56 169 LEU A CA 1
ATOM 1443 C C . LEU A 1 169 ? 24.555 -3.396 -27.906 1.00 92.56 169 LEU A C 1
ATOM 1445 O O . LEU A 1 169 ? 23.646 -4.144 -27.550 1.00 92.56 169 LEU A O 1
ATOM 1449 N N . GLN A 1 170 ? 25.839 -3.731 -27.754 1.00 90.88 170 GLN A N 1
ATOM 1450 C CA . GLN A 1 170 ? 26.280 -4.982 -27.123 1.00 90.88 170 GLN A CA 1
ATOM 1451 C C . GLN A 1 170 ? 25.703 -5.198 -25.708 1.00 90.88 170 GLN A C 1
ATOM 1453 O O . GLN A 1 170 ? 25.575 -6.334 -25.256 1.00 90.88 170 GLN A O 1
ATOM 1458 N N . PHE A 1 171 ? 25.288 -4.127 -25.021 1.00 92.38 171 PHE A N 1
ATOM 1459 C CA . PHE A 1 171 ? 24.673 -4.184 -23.693 1.00 92.38 171 PHE A CA 1
ATOM 1460 C C . PHE A 1 171 ? 23.133 -4.186 -23.710 1.00 92.38 171 PHE A C 1
ATOM 1462 O O . PHE A 1 171 ? 22.520 -4.053 -22.653 1.00 92.38 171 PHE A O 1
ATOM 1469 N N . MET A 1 172 ? 22.475 -4.357 -24.868 1.00 92.25 172 MET A N 1
ATOM 1470 C CA . MET A 1 172 ? 21.002 -4.306 -24.994 1.00 92.25 172 MET A CA 1
ATOM 1471 C C . MET A 1 172 ? 20.257 -5.336 -24.134 1.00 92.25 172 MET A C 1
ATOM 1473 O O . MET A 1 172 ? 19.095 -5.139 -23.782 1.00 92.25 172 MET A O 1
ATOM 1477 N N . TRP A 1 173 ? 20.922 -6.426 -23.753 1.00 93.25 173 TRP A N 1
ATOM 1478 C CA . TRP A 1 173 ? 20.351 -7.434 -22.864 1.00 93.25 173 TRP A CA 1
ATOM 1479 C C . TRP A 1 173 ? 20.010 -6.859 -21.479 1.00 93.25 173 TRP A C 1
ATOM 1481 O O . TRP A 1 173 ? 19.049 -7.313 -20.867 1.00 93.25 173 TRP A O 1
ATOM 1491 N N . ILE A 1 174 ? 20.715 -5.821 -21.008 1.00 93.25 174 ILE A N 1
ATOM 1492 C CA . ILE A 1 174 ? 20.454 -5.168 -19.715 1.00 93.25 174 ILE A CA 1
ATOM 1493 C C . ILE A 1 174 ? 19.060 -4.507 -19.689 1.00 93.25 174 ILE A C 1
ATOM 1495 O O . ILE A 1 174 ? 18.243 -4.900 -18.849 1.00 93.25 174 ILE A O 1
ATOM 1499 N N . PRO A 1 175 ? 18.725 -3.546 -20.579 1.00 95.25 175 PRO A N 1
ATOM 1500 C CA . PRO A 1 175 ? 17.400 -2.927 -20.587 1.00 95.25 175 PRO A CA 1
ATOM 1501 C C . PRO A 1 175 ? 16.285 -3.905 -20.974 1.00 95.25 175 PRO A C 1
ATOM 1503 O O . PRO A 1 175 ? 15.171 -3.763 -20.475 1.00 95.25 175 PRO A O 1
ATOM 1506 N N . ILE A 1 176 ? 16.565 -4.926 -21.794 1.00 95.19 176 ILE A N 1
ATOM 1507 C CA . ILE A 1 176 ? 15.587 -5.978 -22.118 1.00 95.19 176 ILE A CA 1
ATOM 1508 C C . ILE A 1 176 ? 15.261 -6.815 -20.872 1.00 95.19 176 ILE A C 1
ATOM 1510 O O . ILE A 1 176 ? 14.088 -6.997 -20.544 1.00 95.19 176 ILE A O 1
ATOM 1514 N N . CYS A 1 177 ? 16.271 -7.283 -20.133 1.00 96.44 177 CYS A N 1
ATOM 1515 C CA . CYS A 1 177 ? 16.063 -7.997 -18.871 1.00 96.44 177 CYS A CA 1
ATOM 1516 C C . CYS A 1 177 ? 15.298 -7.128 -17.866 1.00 96.44 177 CYS A C 1
ATOM 1518 O O . CYS A 1 177 ? 14.324 -7.587 -17.267 1.00 96.44 177 CYS A O 1
ATOM 1520 N N . LEU A 1 178 ? 15.682 -5.855 -17.728 1.00 95.69 178 LEU A N 1
ATOM 1521 C CA . LEU A 1 178 ? 14.988 -4.909 -16.858 1.00 95.69 178 LEU A CA 1
ATOM 1522 C C . LEU A 1 178 ? 13.520 -4.729 -17.270 1.00 95.69 178 LEU A C 1
ATOM 1524 O O . LEU A 1 178 ? 12.642 -4.732 -16.408 1.00 95.69 178 LEU A O 1
ATOM 1528 N N . PHE A 1 179 ? 13.232 -4.631 -18.570 1.00 95.88 179 PHE A N 1
ATOM 1529 C CA . PHE A 1 179 ? 11.869 -4.528 -19.088 1.00 95.88 179 PHE A CA 1
ATOM 1530 C C . PHE A 1 179 ? 11.000 -5.710 -18.642 1.00 95.88 179 PHE A C 1
ATOM 1532 O O . PHE A 1 179 ? 9.913 -5.493 -18.104 1.00 95.88 179 PHE A O 1
ATOM 1539 N N . PHE A 1 180 ? 11.483 -6.948 -18.789 1.00 96.62 180 PHE A N 1
ATOM 1540 C CA . PHE A 1 180 ? 10.737 -8.134 -18.357 1.00 96.62 180 PHE A CA 1
ATOM 1541 C C . PHE A 1 180 ? 10.549 -8.195 -16.837 1.00 96.62 180 PHE A C 1
ATOM 1543 O O . PHE A 1 180 ? 9.460 -8.544 -16.372 1.00 96.62 180 PHE A O 1
ATOM 1550 N N . VAL A 1 181 ? 11.561 -7.802 -16.056 1.00 96.69 181 VAL A N 1
ATOM 1551 C CA . VAL A 1 181 ? 11.451 -7.717 -14.592 1.00 96.69 181 VAL A CA 1
ATOM 1552 C C . VAL A 1 181 ? 10.362 -6.718 -14.195 1.00 96.69 181 VAL A C 1
ATOM 1554 O O . VAL A 1 181 ? 9.450 -7.069 -13.447 1.00 96.69 181 VAL A O 1
ATOM 1557 N N . VAL A 1 182 ? 10.388 -5.496 -14.732 1.00 96.06 182 VAL A N 1
ATOM 1558 C CA . VAL A 1 182 ? 9.394 -4.464 -14.392 1.00 96.06 182 VAL A CA 1
ATOM 1559 C C . VAL A 1 182 ? 7.995 -4.852 -14.883 1.00 96.06 182 VAL A C 1
ATOM 1561 O O . VAL A 1 182 ? 7.015 -4.656 -14.159 1.00 96.06 182 VAL A O 1
ATOM 1564 N N . LEU A 1 183 ? 7.878 -5.458 -16.069 1.00 95.69 183 LEU A N 1
ATOM 1565 C CA . LEU A 1 183 ? 6.607 -5.966 -16.590 1.00 95.69 183 LEU A CA 1
ATOM 1566 C C . LEU A 1 183 ? 5.998 -7.020 -15.653 1.00 95.69 183 LEU A C 1
ATOM 1568 O O . LEU A 1 183 ? 4.806 -6.955 -15.340 1.00 95.69 183 LEU A O 1
ATOM 1572 N N . SER A 1 184 ? 6.823 -7.944 -15.152 1.00 95.62 184 SER A N 1
ATOM 1573 C CA . SER A 1 184 ? 6.413 -8.946 -14.166 1.00 95.62 184 SER A CA 1
ATOM 1574 C C . SER A 1 184 ? 5.927 -8.296 -12.865 1.00 95.62 184 SER A C 1
ATOM 1576 O O . SER A 1 184 ? 4.844 -8.623 -12.378 1.00 95.62 184 SER A O 1
ATOM 1578 N N . LEU A 1 185 ? 6.646 -7.295 -12.342 1.00 95.25 185 LEU A N 1
ATOM 1579 C CA . LEU A 1 185 ? 6.239 -6.566 -11.132 1.00 95.25 185 LEU A CA 1
ATOM 1580 C C . LEU A 1 185 ? 4.894 -5.839 -11.308 1.00 95.25 185 LEU A C 1
ATOM 1582 O O . LEU A 1 185 ? 4.062 -5.851 -10.398 1.00 95.25 185 LEU A O 1
ATOM 1586 N N . ILE A 1 186 ? 4.634 -5.250 -12.481 1.00 94.44 186 ILE A N 1
ATOM 1587 C CA . ILE A 1 186 ? 3.334 -4.632 -12.799 1.00 94.44 186 ILE A CA 1
ATOM 1588 C C . ILE A 1 186 ? 2.222 -5.679 -12.817 1.00 94.44 186 ILE A C 1
ATOM 1590 O O . ILE A 1 186 ? 1.130 -5.424 -12.301 1.00 94.44 186 ILE A O 1
ATOM 1594 N N . TYR A 1 187 ? 2.485 -6.846 -13.403 1.00 94.88 187 TYR A N 1
ATOM 1595 C CA . TYR A 1 187 ? 1.517 -7.934 -13.446 1.00 94.88 187 TYR A CA 1
ATOM 1596 C C . TYR A 1 187 ? 1.211 -8.485 -12.046 1.00 94.88 187 TYR A C 1
ATOM 1598 O O . TYR A 1 187 ? 0.042 -8.664 -11.700 1.00 94.88 187 TYR A O 1
ATOM 1606 N N . ILE A 1 188 ? 2.233 -8.676 -11.207 1.00 93.75 188 ILE A N 1
ATOM 1607 C CA . ILE A 1 188 ? 2.073 -9.087 -9.804 1.00 93.75 188 ILE A CA 1
ATOM 1608 C C . ILE A 1 188 ? 1.250 -8.045 -9.037 1.00 93.75 188 ILE A C 1
ATOM 1610 O O . ILE A 1 188 ? 0.269 -8.405 -8.387 1.00 93.75 188 ILE A O 1
ATOM 1614 N N . SER A 1 189 ? 1.577 -6.754 -9.177 1.00 93.62 189 SER A N 1
ATOM 1615 C CA . SER A 1 189 ? 0.813 -5.653 -8.573 1.00 93.62 189 SER A CA 1
ATOM 1616 C C . SER A 1 189 ? -0.668 -5.706 -8.961 1.00 93.62 189 SER A C 1
ATOM 1618 O O . SER A 1 189 ? -1.533 -5.585 -8.097 1.00 93.62 189 SER A O 1
ATOM 1620 N N . TYR A 1 190 ? -0.968 -5.937 -10.242 1.00 93.69 190 TYR A N 1
ATOM 1621 C CA . TYR A 1 190 ? -2.337 -6.077 -10.738 1.00 93.69 190 TYR A CA 1
ATOM 1622 C C . TYR A 1 190 ? -3.057 -7.297 -10.161 1.00 93.69 190 TYR A C 1
ATOM 1624 O O . TYR A 1 190 ? -4.208 -7.195 -9.747 1.00 93.69 190 TYR A O 1
ATOM 1632 N N . ARG A 1 191 ? -2.386 -8.452 -10.114 1.00 92.44 191 ARG A N 1
ATOM 1633 C CA . ARG A 1 191 ? -2.959 -9.700 -9.594 1.00 92.44 191 ARG A CA 1
ATOM 1634 C C . ARG A 1 191 ? -3.298 -9.601 -8.106 1.00 92.44 191 ARG A C 1
ATOM 1636 O O . ARG A 1 191 ? -4.280 -10.197 -7.656 1.00 92.44 191 ARG A O 1
ATOM 1643 N N . ASN A 1 192 ? -2.472 -8.880 -7.358 1.00 92.81 192 ASN A N 1
ATOM 1644 C CA . ASN A 1 192 ? -2.625 -8.692 -5.923 1.00 92.81 192 ASN A CA 1
ATOM 1645 C C . ASN A 1 192 ? -3.681 -7.637 -5.571 1.00 92.81 192 ASN A C 1
ATOM 1647 O O . ASN A 1 192 ? -4.190 -7.657 -4.451 1.00 92.81 192 ASN A O 1
ATOM 1651 N N . GLU A 1 193 ? -4.023 -6.748 -6.508 1.00 94.75 193 GLU A N 1
ATOM 1652 C CA . GLU A 1 193 ? -5.009 -5.696 -6.287 1.00 94.75 193 GLU A CA 1
ATOM 1653 C C . GLU A 1 193 ? -6.442 -6.241 -6.294 1.00 94.75 193 GLU A C 1
ATOM 1655 O O . GLU A 1 193 ? -6.926 -6.774 -7.297 1.00 94.75 193 GLU A O 1
ATOM 1660 N N . LYS A 1 194 ? -7.128 -6.106 -5.159 1.00 94.62 194 LYS A N 1
ATOM 1661 C CA . LYS A 1 194 ? -8.510 -6.549 -4.958 1.00 94.62 194 LYS A CA 1
ATOM 1662 C C . LYS A 1 194 ? -9.257 -5.529 -4.110 1.00 94.62 194 LYS A C 1
ATOM 1664 O O . LYS A 1 194 ? -8.795 -5.170 -3.029 1.00 94.62 194 LYS A O 1
ATOM 1669 N N . LEU A 1 195 ? -10.407 -5.092 -4.599 1.00 94.19 195 LEU A N 1
ATOM 1670 C CA . LEU A 1 195 ? -11.329 -4.207 -3.901 1.00 94.19 195 LEU A CA 1
ATOM 1671 C C . LEU A 1 195 ? -12.478 -5.037 -3.334 1.00 94.19 195 LEU A C 1
ATOM 1673 O O . LEU A 1 195 ? -13.106 -5.788 -4.072 1.00 94.19 195 LEU A O 1
ATOM 1677 N N . PHE A 1 196 ? -12.779 -4.871 -2.056 1.00 93.19 196 PHE A N 1
ATOM 1678 C CA . PHE A 1 196 ? -13.925 -5.485 -1.403 1.00 93.19 196 PHE A CA 1
ATOM 1679 C C . PHE A 1 196 ? -14.809 -4.374 -0.844 1.00 93.19 196 PHE A C 1
ATOM 1681 O O . PHE A 1 196 ? -14.305 -3.382 -0.312 1.00 93.19 196 PHE A O 1
ATOM 1688 N N . LEU A 1 197 ? -16.118 -4.543 -0.986 1.00 89.44 197 LEU A N 1
ATOM 1689 C CA . LEU A 1 197 ? -17.124 -3.641 -0.442 1.00 89.44 197 LEU A CA 1
ATOM 1690 C C . LEU A 1 197 ? -17.966 -4.464 0.518 1.00 89.44 197 LEU A C 1
ATOM 1692 O O . LEU A 1 197 ? -18.532 -5.478 0.110 1.00 89.44 197 LEU A O 1
ATOM 1696 N N . LYS A 1 198 ? -17.985 -4.079 1.792 1.00 84.81 198 LYS A N 1
ATOM 1697 C CA . LYS A 1 198 ? -18.759 -4.787 2.806 1.00 84.81 198 LYS A CA 1
ATOM 1698 C C . LYS A 1 198 ? -19.223 -3.830 3.893 1.00 84.81 198 LYS A C 1
ATOM 1700 O O . LYS A 1 198 ? -18.403 -3.118 4.468 1.00 84.81 198 LYS A O 1
ATOM 1705 N N . ASP A 1 199 ? -20.517 -3.877 4.192 1.00 80.31 199 ASP A N 1
ATOM 1706 C CA . ASP A 1 199 ? -21.195 -3.060 5.200 1.00 80.31 199 ASP A CA 1
ATOM 1707 C C . ASP A 1 199 ? -20.931 -1.552 5.005 1.00 80.31 199 ASP A C 1
ATOM 1709 O O . ASP A 1 199 ? -21.519 -0.901 4.141 1.00 80.31 199 ASP A O 1
ATOM 1713 N N . ASP A 1 200 ? -19.999 -1.010 5.793 1.00 85.00 200 ASP A N 1
ATOM 1714 C CA . ASP A 1 200 ? -19.568 0.389 5.804 1.00 85.00 200 ASP A CA 1
ATOM 1715 C C . ASP A 1 200 ? -18.072 0.532 5.501 1.00 85.00 200 ASP A C 1
ATOM 1717 O O . ASP A 1 200 ? -17.486 1.580 5.767 1.00 85.00 200 ASP A O 1
ATOM 1721 N N . PHE A 1 201 ? -17.431 -0.520 4.986 1.00 89.56 201 PHE A N 1
ATOM 1722 C CA . PHE A 1 201 ? -16.006 -0.543 4.693 1.00 89.56 201 PHE A CA 1
ATOM 1723 C C . PHE A 1 201 ? -15.724 -0.686 3.203 1.00 89.56 201 PHE A C 1
ATOM 1725 O O . PHE A 1 201 ? -16.232 -1.569 2.506 1.00 89.56 201 PHE A O 1
ATOM 1732 N N . ILE A 1 202 ? -14.800 0.152 2.751 1.00 92.88 202 ILE A N 1
ATOM 1733 C CA . ILE A 1 202 ? -14.099 0.020 1.485 1.00 92.88 202 ILE A CA 1
ATOM 1734 C C . ILE A 1 202 ? -12.741 -0.593 1.805 1.00 92.88 202 ILE A C 1
ATOM 1736 O O . ILE A 1 202 ? -11.891 0.041 2.437 1.00 92.88 202 ILE A O 1
ATOM 1740 N N . ILE A 1 203 ? -12.537 -1.837 1.376 1.00 94.44 203 ILE A N 1
ATOM 1741 C CA . ILE A 1 203 ? -11.322 -2.595 1.669 1.00 94.44 203 ILE A CA 1
ATOM 1742 C C . ILE A 1 203 ? -10.510 -2.730 0.387 1.00 94.44 203 ILE A C 1
ATOM 1744 O O . ILE A 1 203 ? -10.963 -3.324 -0.590 1.00 94.44 203 ILE A O 1
ATOM 1748 N N . LEU A 1 204 ? -9.285 -2.211 0.382 1.00 95.44 204 LEU A N 1
ATOM 1749 C CA . LEU A 1 204 ? -8.370 -2.347 -0.748 1.00 95.44 204 LEU A CA 1
ATOM 1750 C C . LEU A 1 204 ? -7.174 -3.199 -0.348 1.00 95.44 204 LEU A C 1
ATOM 1752 O O . LEU A 1 204 ? -6.339 -2.781 0.451 1.00 95.44 204 LEU A O 1
ATOM 1756 N N . LYS A 1 205 ? -7.047 -4.365 -0.971 1.00 95.19 205 LYS A N 1
ATOM 1757 C CA . LYS A 1 205 ? -5.824 -5.161 -0.940 1.00 95.19 205 LYS A CA 1
ATOM 1758 C C . LYS A 1 205 ? -4.960 -4.783 -2.131 1.00 95.19 205 LYS A C 1
ATOM 1760 O O . LYS A 1 205 ? -5.455 -4.785 -3.252 1.00 95.19 205 LYS A O 1
ATOM 1765 N N . SER A 1 206 ? -3.692 -4.453 -1.915 1.00 94.62 206 SER A N 1
ATOM 1766 C CA . SER A 1 206 ? -2.737 -4.140 -2.985 1.00 94.62 206 SER A CA 1
ATOM 1767 C C . SER A 1 206 ? -1.297 -4.332 -2.509 1.00 94.62 206 SER A C 1
ATOM 1769 O O . SER A 1 206 ? -1.040 -4.334 -1.311 1.00 94.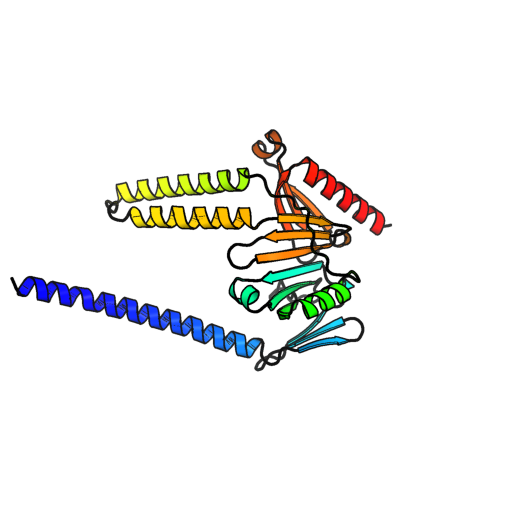62 206 SER A O 1
ATOM 1771 N N . GLY A 1 207 ? -0.359 -4.521 -3.435 1.00 92.81 207 GLY A N 1
ATOM 1772 C CA . GLY A 1 207 ? 1.053 -4.699 -3.092 1.00 92.81 207 GLY A CA 1
ATOM 1773 C C . GLY A 1 207 ? 1.790 -5.609 -4.064 1.00 92.81 207 GLY A C 1
ATOM 1774 O O . GLY A 1 207 ? 1.171 -6.305 -4.869 1.00 92.81 207 GLY A O 1
ATOM 1775 N N . ILE A 1 208 ? 3.119 -5.596 -4.000 1.00 92.00 208 ILE A N 1
ATOM 1776 C CA . ILE A 1 208 ? 3.973 -6.481 -4.806 1.00 92.00 208 ILE A CA 1
ATOM 1777 C C . ILE A 1 208 ? 4.605 -7.518 -3.882 1.00 92.00 208 ILE A C 1
ATOM 1779 O O . ILE A 1 208 ? 4.224 -8.684 -3.926 1.00 92.00 208 ILE A O 1
ATOM 1783 N N . TRP A 1 209 ? 5.518 -7.054 -3.028 1.00 89.25 209 TRP A N 1
ATOM 1784 C CA . TRP A 1 209 ? 6.210 -7.849 -2.014 1.00 89.25 209 TRP A CA 1
ATOM 1785 C C . TRP A 1 209 ? 5.526 -7.728 -0.654 1.00 89.25 209 TRP A C 1
ATOM 1787 O O . TRP A 1 209 ? 5.215 -8.738 -0.024 1.00 89.25 209 TRP A O 1
ATOM 1797 N N . ASP A 1 210 ? 5.222 -6.494 -0.255 1.00 91.81 210 ASP A N 1
ATOM 1798 C CA . ASP A 1 210 ? 4.427 -6.184 0.926 1.00 91.81 210 ASP A CA 1
ATOM 1799 C C . ASP A 1 210 ? 2.956 -6.077 0.514 1.00 91.81 210 ASP A C 1
ATOM 1801 O O . ASP A 1 210 ? 2.569 -5.160 -0.214 1.00 91.81 210 ASP A O 1
ATOM 1805 N N . LEU A 1 211 ? 2.133 -7.049 0.913 1.00 94.38 211 LEU A N 1
ATOM 1806 C CA . LEU A 1 211 ? 0.696 -7.026 0.659 1.00 94.38 211 LEU A CA 1
ATOM 1807 C C . LEU A 1 211 ? 0.010 -6.211 1.748 1.00 94.38 211 LEU A C 1
ATOM 1809 O O . LEU A 1 211 ? -0.066 -6.645 2.894 1.00 94.38 211 LEU A O 1
ATOM 1813 N N . THR A 1 212 ? -0.541 -5.064 1.376 1.00 94.56 212 THR A N 1
ATOM 1814 C CA . THR A 1 212 ? -1.268 -4.176 2.279 1.00 94.56 212 THR A CA 1
ATOM 1815 C C . THR A 1 212 ? -2.767 -4.310 2.047 1.00 94.56 212 THR A C 1
ATOM 1817 O O . THR A 1 212 ? -3.247 -4.170 0.921 1.00 94.56 212 THR A O 1
ATOM 1820 N N . THR A 1 213 ? -3.516 -4.573 3.115 1.00 95.19 213 THR A N 1
ATOM 1821 C CA . THR A 1 213 ? -4.981 -4.559 3.138 1.00 95.19 213 THR A CA 1
ATOM 1822 C C . THR A 1 213 ? -5.437 -3.336 3.922 1.00 95.19 213 THR A C 1
ATOM 1824 O O . THR A 1 213 ? -5.301 -3.289 5.142 1.00 95.19 213 THR A O 1
ATOM 1827 N N . THR A 1 2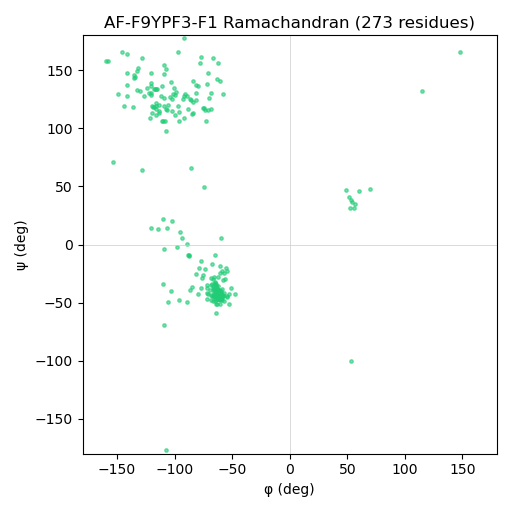14 ? -5.938 -2.334 3.207 1.00 94.94 214 THR A N 1
ATOM 1828 C CA . THR A 1 214 ? -6.417 -1.069 3.767 1.00 94.94 214 THR A CA 1
ATOM 1829 C C . THR A 1 214 ? -7.909 -1.155 4.038 1.00 94.94 214 THR A C 1
ATOM 1831 O O . THR A 1 214 ? -8.670 -1.421 3.112 1.00 94.94 214 THR A O 1
ATOM 1834 N N . TYR A 1 215 ? -8.318 -0.877 5.270 1.00 94.31 215 TYR A N 1
ATOM 1835 C CA . TYR A 1 215 ? -9.702 -0.724 5.699 1.00 94.31 215 TYR A CA 1
ATOM 1836 C C . TYR A 1 215 ? -10.008 0.767 5.845 1.00 94.31 215 TYR A C 1
ATOM 1838 O O . TYR A 1 215 ? -9.421 1.448 6.688 1.00 94.31 215 TYR A O 1
ATOM 1846 N N . LEU A 1 216 ? -10.918 1.269 5.011 1.00 93.31 216 LEU A N 1
ATOM 1847 C CA . LEU A 1 216 ? -11.452 2.627 5.076 1.00 93.31 216 LEU A CA 1
ATOM 1848 C C . LEU A 1 216 ? -12.944 2.550 5.386 1.00 93.31 216 LEU A C 1
ATOM 1850 O O . LEU A 1 216 ? -13.698 1.944 4.628 1.00 93.31 216 LEU A O 1
ATOM 1854 N N . GLN A 1 217 ? -13.367 3.175 6.480 1.00 90.44 217 GLN A N 1
ATOM 1855 C CA . GLN A 1 217 ? -14.782 3.292 6.810 1.00 90.44 217 GLN A CA 1
ATOM 1856 C C . GLN A 1 217 ? -15.408 4.456 6.025 1.00 90.44 217 GLN A C 1
ATOM 1858 O O . GLN A 1 217 ? -14.798 5.518 5.875 1.00 90.44 217 GLN A O 1
ATOM 1863 N N . VAL A 1 218 ? -16.609 4.246 5.487 1.00 89.44 218 VAL A N 1
ATOM 1864 C CA . VAL A 1 218 ? -17.283 5.185 4.578 1.00 89.44 218 VAL A CA 1
ATOM 1865 C C . VAL A 1 218 ? -17.607 6.520 5.261 1.00 89.44 218 VAL A C 1
ATOM 1867 O O . VAL A 1 218 ? -17.483 7.567 4.635 1.00 89.44 218 VAL A O 1
ATOM 1870 N N . ASP A 1 219 ? -17.923 6.507 6.557 1.00 88.38 219 ASP A N 1
ATOM 1871 C CA . ASP A 1 219 ? -18.202 7.702 7.372 1.00 88.38 219 ASP A CA 1
ATOM 1872 C C . ASP A 1 219 ? -16.971 8.604 7.598 1.00 88.38 219 ASP A C 1
ATOM 1874 O O . ASP A 1 219 ? -17.114 9.760 7.990 1.00 88.38 219 ASP A O 1
ATOM 1878 N N . LYS A 1 220 ? -15.749 8.099 7.370 1.00 89.44 220 LYS A N 1
ATOM 1879 C CA . LYS A 1 220 ? -14.508 8.890 7.482 1.00 89.44 220 LYS A CA 1
ATOM 1880 C C . LYS A 1 220 ? -14.142 9.623 6.195 1.00 89.44 220 LYS A C 1
ATOM 1882 O O . LYS A 1 220 ? -13.225 10.448 6.208 1.00 89.44 220 LYS A O 1
ATOM 1887 N N . ILE A 1 221 ? -14.820 9.326 5.088 1.00 90.38 221 ILE A N 1
ATOM 1888 C CA . ILE A 1 221 ? -14.580 9.965 3.794 1.00 90.38 221 ILE A CA 1
ATOM 1889 C C . ILE A 1 221 ? -15.062 11.415 3.865 1.00 90.38 221 ILE A C 1
ATOM 1891 O O . ILE A 1 221 ? -16.213 11.676 4.188 1.00 90.38 221 ILE A O 1
ATOM 1895 N N . GLN A 1 222 ? -14.189 12.361 3.531 1.00 87.88 222 GLN A N 1
ATOM 1896 C CA . GLN A 1 222 ? -14.548 13.783 3.441 1.00 87.88 222 GLN A CA 1
ATOM 1897 C C . GLN A 1 222 ? -14.707 14.257 2.017 1.00 87.88 222 GLN A C 1
ATOM 1899 O O . GLN A 1 222 ? -15.563 15.080 1.719 1.00 87.88 222 GLN A O 1
ATOM 1904 N N . GLU A 1 223 ? -13.828 13.783 1.140 1.00 88.50 223 GLU A N 1
ATOM 1905 C CA . GLU A 1 223 ? -13.797 14.246 -0.231 1.00 88.50 223 GLU A CA 1
ATOM 1906 C C . GLU A 1 223 ? -13.714 13.064 -1.181 1.00 88.50 223 GLU A C 1
ATOM 1908 O O . GLU A 1 223 ? -12.861 12.181 -1.051 1.00 88.50 223 GLU A O 1
ATOM 1913 N N . VAL A 1 224 ? -14.564 13.108 -2.202 1.00 89.75 224 VAL A N 1
ATOM 1914 C CA . VAL A 1 224 ? -14.566 12.151 -3.297 1.00 89.75 224 VAL A CA 1
ATOM 1915 C C . VAL A 1 224 ? -14.234 12.879 -4.593 1.00 89.75 224 VAL A C 1
ATOM 1917 O O . VAL A 1 224 ? -15.014 13.679 -5.099 1.00 89.75 224 VAL A O 1
ATOM 1920 N N . LYS A 1 225 ? -13.054 12.596 -5.153 1.00 88.94 225 LYS A N 1
ATOM 1921 C CA . LYS A 1 225 ? -12.604 13.148 -6.438 1.00 88.94 225 LYS A CA 1
ATOM 1922 C C . LYS A 1 225 ? -12.655 12.075 -7.514 1.00 88.94 225 LYS A C 1
ATOM 1924 O O . LYS A 1 225 ? -11.878 11.119 -7.478 1.00 88.94 225 LYS A O 1
ATOM 1929 N N . ILE A 1 226 ? -13.511 12.268 -8.510 1.00 87.88 226 ILE A N 1
ATOM 1930 C CA . ILE A 1 226 ? -13.583 11.399 -9.686 1.00 87.88 226 ILE A CA 1
ATOM 1931 C C . ILE A 1 226 ? -12.625 11.932 -10.755 1.00 87.88 226 ILE A C 1
ATOM 1933 O O . ILE A 1 226 ? -12.656 13.106 -11.117 1.00 87.88 226 ILE A O 1
ATOM 1937 N N . LYS A 1 227 ? -11.755 11.061 -11.265 1.00 86.44 227 LYS A N 1
ATOM 1938 C CA . LYS A 1 227 ? -10.879 11.320 -12.408 1.00 86.44 227 LYS A CA 1
ATOM 1939 C C . LYS A 1 227 ? -11.214 10.337 -13.516 1.00 86.44 227 LYS A C 1
ATOM 1941 O O . LYS A 1 227 ? -11.049 9.129 -13.356 1.00 86.44 227 LYS A O 1
ATOM 1946 N N . GLN A 1 228 ? -11.640 10.868 -14.651 1.00 87.81 228 GLN A N 1
ATOM 1947 C CA . GLN A 1 228 ? -11.953 10.071 -15.825 1.00 87.81 228 GLN A CA 1
ATOM 1948 C C . GLN A 1 228 ? -11.374 10.755 -17.061 1.00 87.81 228 GLN A C 1
ATOM 1950 O O . GLN A 1 228 ? -11.735 11.886 -17.378 1.00 87.81 228 GLN A O 1
ATOM 1955 N N . SER A 1 229 ? -10.453 10.086 -17.752 1.00 88.06 229 SER A N 1
ATOM 1956 C CA . SER A 1 229 ? -9.980 10.562 -19.055 1.00 88.06 229 SER A CA 1
ATOM 1957 C C . SER A 1 229 ? -10.998 10.253 -20.154 1.00 88.06 229 SER A C 1
ATOM 1959 O O . SER A 1 229 ? -11.832 9.356 -20.011 1.00 88.06 229 SER A O 1
ATOM 1961 N N . TYR A 1 230 ? -10.899 10.941 -21.294 1.00 86.75 230 TYR A N 1
ATOM 1962 C CA . TYR A 1 230 ? -11.759 10.682 -22.454 1.00 86.75 230 TYR A CA 1
ATOM 1963 C C . TYR A 1 230 ? -11.750 9.197 -22.876 1.00 86.75 230 TYR A C 1
ATOM 1965 O O . TYR A 1 230 ? -12.799 8.590 -23.098 1.00 86.75 230 TYR A O 1
ATOM 1973 N N . PHE A 1 231 ? -10.569 8.569 -22.894 1.00 85.69 231 PHE A N 1
ATOM 1974 C CA . PHE A 1 231 ? -10.417 7.146 -23.218 1.00 85.69 231 PHE A CA 1
ATOM 1975 C C . PHE A 1 231 ? -11.026 6.211 -22.168 1.00 85.69 231 PHE A C 1
ATOM 1977 O O . PHE A 1 231 ? -11.543 5.152 -22.522 1.00 85.69 231 PHE A O 1
ATOM 1984 N N . GLN A 1 232 ? -10.976 6.590 -20.888 1.00 85.75 232 GLN A N 1
ATOM 1985 C CA . GLN A 1 232 ? -11.621 5.840 -19.811 1.00 85.75 232 GLN A CA 1
ATOM 1986 C C . GLN A 1 232 ? -13.149 5.930 -19.922 1.00 85.75 232 GLN A C 1
ATOM 1988 O O . GLN A 1 232 ? -13.818 4.900 -19.859 1.00 85.75 232 GLN A O 1
ATOM 1993 N N . LYS A 1 233 ? -13.688 7.125 -20.206 1.00 85.31 233 LYS A N 1
ATOM 1994 C CA . LYS A 1 233 ? -15.129 7.360 -20.386 1.00 85.31 233 LYS A CA 1
ATOM 1995 C C . LYS A 1 233 ? -15.725 6.534 -21.519 1.00 85.31 233 LYS A C 1
ATOM 1997 O O . LYS A 1 233 ? -16.740 5.874 -21.334 1.00 85.31 233 LYS A O 1
ATOM 2002 N N . ARG A 1 234 ? -15.049 6.473 -22.671 1.00 86.62 234 ARG A N 1
ATOM 2003 C CA . ARG A 1 234 ? -15.482 5.642 -23.813 1.00 86.62 234 ARG A CA 1
ATOM 2004 C C . ARG A 1 234 ? -15.556 4.142 -23.485 1.00 86.62 234 ARG A C 1
ATOM 2006 O O . ARG A 1 234 ? -16.163 3.378 -24.227 1.00 86.62 234 ARG A O 1
ATOM 2013 N N . ARG A 1 235 ? -14.895 3.700 -22.416 1.00 84.00 235 ARG A N 1
ATOM 2014 C CA . ARG A 1 235 ? -14.807 2.294 -22.010 1.00 84.00 235 ARG A CA 1
ATOM 2015 C C . ARG A 1 235 ? -15.494 2.017 -20.674 1.00 84.00 235 ARG A C 1
ATOM 2017 O O . ARG A 1 235 ? -15.256 0.950 -20.120 1.00 84.00 235 ARG A O 1
ATOM 2024 N N . SER A 1 236 ? -16.297 2.956 -20.169 1.00 88.75 236 SER A N 1
ATOM 2025 C CA . SER A 1 236 ? -16.998 2.834 -18.883 1.00 88.75 236 SER A CA 1
ATOM 2026 C C . SER A 1 236 ? -16.052 2.519 -17.720 1.00 88.75 236 SER A C 1
ATOM 2028 O O . SER A 1 236 ? -16.375 1.750 -16.821 1.00 88.75 236 SER A O 1
ATOM 2030 N N . LEU A 1 237 ? -14.848 3.097 -17.753 1.00 90.81 237 LEU A N 1
ATOM 2031 C CA . LEU A 1 237 ? -13.869 3.004 -16.675 1.00 90.81 237 LEU A CA 1
ATOM 2032 C C . LEU A 1 237 ? -13.741 4.354 -15.986 1.00 90.81 237 LEU A C 1
ATOM 2034 O O . LEU A 1 237 ? -13.798 5.392 -16.642 1.00 90.81 237 LEU A O 1
ATOM 2038 N N . ALA A 1 238 ? -13.482 4.352 -14.687 1.00 89.62 238 ALA A N 1
ATOM 2039 C CA . ALA A 1 238 ? -13.153 5.555 -13.940 1.00 89.62 238 ALA A CA 1
ATOM 2040 C C . ALA A 1 238 ? -12.066 5.279 -12.896 1.00 89.62 238 ALA A C 1
ATOM 2042 O O . ALA A 1 238 ? -11.754 4.134 -12.548 1.00 89.62 238 ALA A O 1
ATOM 2043 N N . SER A 1 239 ? -11.464 6.356 -12.411 1.00 91.12 239 SER A N 1
ATOM 2044 C CA . SER A 1 239 ? -10.611 6.339 -11.233 1.00 91.12 239 SER A CA 1
ATOM 2045 C C . SER A 1 239 ? -11.204 7.280 -10.192 1.00 91.12 239 SER A C 1
ATOM 2047 O O . SER A 1 239 ? -11.589 8.398 -10.523 1.00 91.12 239 SER A O 1
ATOM 2049 N N . ILE A 1 240 ? -11.244 6.869 -8.929 1.00 92.19 240 ILE A N 1
ATOM 2050 C CA . ILE A 1 240 ? -11.646 7.746 -7.826 1.00 92.19 240 ILE A CA 1
ATOM 2051 C C . ILE A 1 240 ? -10.535 7.870 -6.793 1.00 92.19 240 ILE A C 1
ATOM 2053 O O . ILE A 1 240 ? -9.751 6.947 -6.560 1.00 92.19 240 ILE A O 1
ATOM 2057 N N . LYS A 1 241 ? -10.468 9.042 -6.173 1.00 92.75 241 LYS A N 1
ATOM 2058 C CA . LYS A 1 241 ? -9.663 9.313 -4.990 1.00 92.75 241 LYS A CA 1
ATOM 2059 C C . LYS A 1 241 ? -10.619 9.650 -3.851 1.00 92.75 241 LYS A C 1
ATOM 2061 O O . LYS A 1 241 ? -11.323 10.652 -3.933 1.00 92.75 241 LYS A O 1
ATOM 2066 N N . LEU A 1 242 ? -10.610 8.817 -2.821 1.00 92.19 242 LEU A N 1
ATOM 2067 C CA . LEU A 1 242 ? -11.323 9.025 -1.568 1.00 92.19 242 LEU A CA 1
ATOM 2068 C C . LEU A 1 242 ? -10.328 9.623 -0.578 1.00 92.19 242 LEU A C 1
ATOM 2070 O O . LEU A 1 242 ? -9.297 9.005 -0.319 1.00 92.19 242 LEU A O 1
ATOM 2074 N N . SER A 1 243 ? -10.583 10.822 -0.072 1.00 90.56 243 SER A N 1
ATOM 2075 C CA . SER A 1 243 ? -9.708 11.481 0.900 1.00 90.56 243 SER A CA 1
ATOM 2076 C C . SER A 1 243 ? -10.391 11.549 2.265 1.00 90.56 243 SER A C 1
ATOM 2078 O O . SER A 1 243 ? -11.576 11.875 2.356 1.00 90.56 243 SER A O 1
ATOM 2080 N N . THR A 1 244 ? -9.628 11.243 3.307 1.00 89.69 244 THR A N 1
ATOM 2081 C CA . THR A 1 244 ? -9.938 11.494 4.717 1.00 89.69 244 THR A CA 1
ATOM 2082 C C . THR A 1 244 ? -9.057 12.643 5.223 1.00 89.69 244 THR A C 1
ATOM 2084 O O . THR A 1 244 ? -8.267 13.208 4.461 1.00 89.69 244 THR A O 1
ATOM 2087 N N . PHE A 1 245 ? -9.153 12.977 6.513 1.00 85.12 245 PHE A N 1
ATOM 2088 C CA . PHE A 1 245 ? -8.426 14.116 7.094 1.00 85.12 245 PHE A CA 1
ATOM 2089 C C . PHE A 1 245 ? -6.911 13.885 7.067 1.00 85.12 245 PHE A C 1
ATOM 2091 O O . PHE A 1 245 ? -6.140 14.840 7.041 1.00 85.12 245 PHE A O 1
ATOM 2098 N N . SER A 1 246 ? -6.484 12.621 7.101 1.00 81.94 246 SER A N 1
ATOM 2099 C CA . SER A 1 246 ? -5.076 12.241 7.202 1.00 81.94 246 SER A CA 1
ATOM 2100 C C . SER A 1 246 ? -4.519 11.615 5.927 1.00 81.94 246 SER A C 1
ATOM 2102 O O . SER A 1 246 ? -3.346 11.811 5.617 1.00 81.94 246 SER A O 1
ATOM 2104 N N . GLU A 1 247 ? -5.324 10.864 5.173 1.00 88.56 247 GLU A N 1
ATOM 2105 C CA . GLU A 1 247 ? -4.834 10.041 4.067 1.00 88.56 247 GLU A CA 1
ATOM 2106 C C . GLU A 1 247 ? -5.839 9.965 2.911 1.00 88.56 247 GLU A C 1
ATOM 2108 O O . GLU A 1 247 ? -7.004 10.324 3.035 1.00 88.56 247 GLU A O 1
ATOM 2113 N N . SER A 1 248 ? -5.399 9.497 1.739 1.00 89.19 248 SER A N 1
ATOM 2114 C CA . SER A 1 248 ? -6.293 9.252 0.609 1.00 89.19 248 SER A CA 1
ATOM 2115 C C . SER A 1 248 ? -6.121 7.869 -0.006 1.00 89.19 248 SER A C 1
ATOM 2117 O O . SER A 1 248 ? -5.009 7.497 -0.385 1.00 89.19 248 SER A O 1
ATOM 2119 N N . LEU A 1 249 ? -7.234 7.176 -0.233 1.00 92.75 249 LEU A N 1
ATOM 2120 C CA . LEU A 1 249 ? -7.317 5.913 -0.954 1.00 92.75 249 LEU A CA 1
ATOM 2121 C C . LEU A 1 249 ? -7.577 6.172 -2.446 1.00 92.75 249 LEU A C 1
ATOM 2123 O O . LEU A 1 249 ? -8.491 6.910 -2.814 1.00 92.75 249 LEU A O 1
ATOM 2127 N N . ARG A 1 250 ? -6.777 5.570 -3.333 1.00 93.31 250 ARG A N 1
ATOM 2128 C CA . ARG A 1 250 ? -6.922 5.724 -4.792 1.00 93.31 250 ARG A CA 1
ATOM 2129 C C . ARG A 1 250 ? -7.340 4.411 -5.436 1.00 93.31 250 ARG A C 1
ATOM 2131 O O . ARG A 1 250 ? -6.577 3.450 -5.427 1.00 93.31 250 ARG A O 1
ATOM 2138 N N . LEU A 1 251 ? -8.493 4.417 -6.090 1.00 92.69 251 LEU A N 1
ATOM 2139 C CA . LEU A 1 251 ? -9.000 3.304 -6.884 1.00 92.69 251 LEU A CA 1
ATOM 2140 C C . LEU A 1 251 ? -8.872 3.682 -8.356 1.00 92.69 251 LEU A C 1
ATOM 2142 O O . LEU A 1 251 ? -9.469 4.656 -8.802 1.00 92.69 251 LEU A O 1
ATOM 2146 N N . ASN A 1 252 ? -8.054 2.951 -9.113 1.00 91.69 252 ASN A N 1
ATOM 2147 C CA . ASN A 1 252 ? -7.743 3.306 -10.498 1.00 91.69 252 ASN A CA 1
ATOM 2148 C C . ASN A 1 252 ? -8.235 2.247 -11.482 1.00 91.69 252 ASN A C 1
ATOM 2150 O O . ASN A 1 252 ? -7.905 1.075 -11.310 1.00 91.69 252 ASN A O 1
ATOM 2154 N N . PHE A 1 253 ? -8.881 2.687 -12.568 1.00 90.25 253 PHE A N 1
ATOM 2155 C CA . PHE A 1 253 ? -9.359 1.831 -13.664 1.00 90.25 253 PHE A CA 1
ATOM 2156 C C . PHE A 1 253 ? -10.376 0.763 -13.222 1.00 90.25 253 PHE A C 1
ATOM 2158 O O . PHE A 1 253 ? -10.262 -0.396 -13.620 1.00 90.25 253 PHE A O 1
ATOM 2165 N N . TYR A 1 254 ? -11.367 1.148 -12.420 1.00 91.56 254 TYR A N 1
ATOM 2166 C CA . TYR A 1 254 ? -12.514 0.293 -12.088 1.00 91.56 254 TYR A CA 1
ATOM 2167 C C . TYR A 1 254 ? -13.711 0.625 -12.982 1.00 91.56 254 TYR A C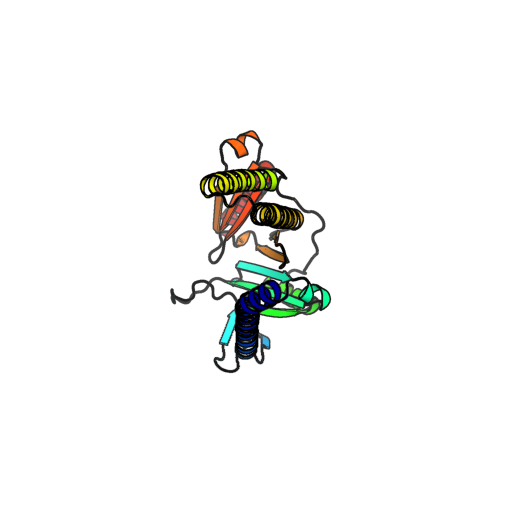 1
ATOM 2169 O O . TYR A 1 254 ? -13.712 1.659 -13.656 1.00 91.56 254 TYR A O 1
ATOM 2177 N N . ASP A 1 255 ? -14.706 -0.262 -12.998 1.00 91.19 255 ASP A N 1
ATOM 2178 C CA . ASP A 1 255 ? -15.975 -0.031 -13.690 1.00 91.19 255 ASP A CA 1
ATOM 2179 C C . ASP A 1 255 ? -16.648 1.241 -13.150 1.00 91.19 255 ASP A C 1
ATOM 2181 O O . ASP A 1 255 ? -16.792 1.431 -11.938 1.00 91.19 255 ASP A O 1
ATOM 2185 N N . GLU A 1 256 ? -17.039 2.128 -14.059 1.00 87.94 256 GLU A N 1
ATOM 2186 C CA . GLU A 1 256 ? -17.701 3.387 -13.745 1.00 87.94 256 GLU A CA 1
ATOM 2187 C C . GLU A 1 256 ? -19.009 3.179 -12.972 1.00 87.94 256 GLU A C 1
ATOM 2189 O O . GLU A 1 256 ? -19.286 3.947 -12.052 1.00 87.94 256 GLU A O 1
ATOM 2194 N N . LYS A 1 257 ? -19.798 2.144 -13.292 1.00 88.12 257 LYS A N 1
ATOM 2195 C CA . LYS A 1 257 ? -21.070 1.865 -12.608 1.00 88.12 257 LYS A CA 1
ATOM 2196 C C . LYS A 1 257 ? -20.835 1.477 -11.152 1.00 88.12 257 LYS A C 1
ATOM 2198 O O . LYS A 1 257 ? -21.501 1.998 -10.261 1.00 88.12 257 LYS A O 1
ATOM 2203 N N . LEU A 1 258 ? -19.847 0.616 -10.914 1.00 88.56 258 LEU A N 1
ATOM 2204 C CA . LEU A 1 258 ? -19.457 0.205 -9.567 1.00 88.56 258 LEU A CA 1
ATOM 2205 C C . LEU A 1 258 ? -18.975 1.397 -8.740 1.00 88.56 258 LEU A C 1
ATOM 2207 O O . LEU A 1 258 ? -19.403 1.580 -7.603 1.00 88.56 258 LEU A O 1
ATOM 2211 N N . LEU A 1 259 ? -18.110 2.230 -9.322 1.00 86.81 259 LEU A N 1
ATOM 2212 C CA . LEU A 1 259 ? -17.591 3.406 -8.633 1.00 86.81 259 LEU A CA 1
ATOM 2213 C C . LEU A 1 259 ? -18.690 4.435 -8.356 1.00 86.81 259 LEU A C 1
ATOM 2215 O O . LEU A 1 259 ? -18.708 5.001 -7.272 1.00 86.81 259 LEU A O 1
ATOM 2219 N N . LYS A 1 260 ? -19.625 4.657 -9.287 1.00 85.69 260 LYS A N 1
ATOM 2220 C CA . LYS A 1 260 ? -20.774 5.550 -9.072 1.00 85.69 260 LYS A CA 1
ATOM 2221 C C . LYS A 1 260 ? -21.670 5.080 -7.931 1.00 85.69 260 LYS A C 1
ATOM 2223 O O . LYS A 1 260 ? -22.037 5.904 -7.103 1.00 85.69 260 LYS A O 1
ATOM 2228 N N . ASN A 1 261 ? -21.974 3.783 -7.853 1.00 86.88 261 ASN A N 1
ATOM 2229 C CA . ASN A 1 261 ? -22.755 3.234 -6.740 1.00 86.88 261 ASN A CA 1
ATOM 2230 C C . ASN A 1 261 ? -22.057 3.484 -5.398 1.00 86.88 261 ASN A C 1
ATOM 2232 O O . ASN A 1 261 ? -22.669 4.020 -4.481 1.00 86.88 261 ASN A O 1
ATOM 2236 N N . LEU A 1 262 ? -20.755 3.200 -5.326 1.00 85.69 262 LEU A N 1
ATOM 2237 C CA . LEU A 1 262 ? -19.941 3.446 -4.135 1.00 85.69 262 LEU A CA 1
ATOM 2238 C C . LEU A 1 262 ? -19.926 4.929 -3.741 1.00 85.69 262 LEU A C 1
ATOM 2240 O O . LEU A 1 262 ? -20.075 5.260 -2.566 1.00 85.69 262 LEU A O 1
ATOM 2244 N N . VAL A 1 263 ? -19.759 5.833 -4.711 1.00 83.94 263 VAL A N 1
ATOM 2245 C CA . VAL A 1 263 ? -19.779 7.284 -4.472 1.00 83.94 263 VAL A CA 1
ATOM 2246 C C . VAL A 1 263 ? -21.144 7.714 -3.941 1.00 83.94 263 VAL A C 1
ATOM 2248 O O . VAL A 1 263 ? -21.186 8.428 -2.949 1.00 83.94 263 VAL A O 1
ATOM 2251 N N . ASN A 1 264 ? -22.240 7.263 -4.554 1.00 84.19 264 ASN A N 1
ATOM 2252 C CA . ASN A 1 264 ? -23.594 7.621 -4.131 1.00 84.19 264 ASN A CA 1
ATOM 2253 C C . ASN A 1 264 ? -23.883 7.147 -2.703 1.00 84.19 264 ASN A C 1
ATOM 2255 O O . ASN A 1 264 ? -24.378 7.928 -1.899 1.00 84.19 264 ASN A O 1
ATOM 2259 N N . GLU A 1 265 ? -23.521 5.906 -2.366 1.00 80.56 265 GLU A N 1
ATOM 2260 C CA . GLU A 1 265 ? -23.644 5.392 -0.997 1.00 80.56 265 GLU A CA 1
ATOM 2261 C C . GLU A 1 265 ? -22.790 6.188 -0.006 1.00 80.56 265 GLU A C 1
ATOM 2263 O O . GLU A 1 265 ? -23.232 6.475 1.106 1.00 80.56 265 GLU A O 1
ATOM 2268 N N . SER A 1 266 ? -21.580 6.580 -0.414 1.00 77.38 266 SER A N 1
ATOM 2269 C CA . SER A 1 266 ? -20.680 7.366 0.432 1.00 77.38 266 SER A CA 1
ATOM 2270 C C . SER A 1 266 ? -21.214 8.776 0.671 1.00 77.38 266 SER A C 1
ATOM 2272 O O . SER A 1 266 ? -21.275 9.218 1.812 1.00 77.38 266 SER A O 1
ATOM 2274 N N . VAL A 1 267 ? -21.646 9.471 -0.384 1.00 77.06 267 VAL A N 1
ATOM 2275 C CA . VAL A 1 267 ? -22.199 10.832 -0.303 1.00 77.06 267 VAL A CA 1
ATOM 2276 C C . VAL A 1 267 ? -23.499 10.843 0.497 1.00 77.06 267 VAL A C 1
ATOM 2278 O O . VAL A 1 267 ? -23.642 11.668 1.392 1.00 77.06 267 VAL A O 1
ATOM 2281 N N . TYR A 1 268 ? -24.400 9.888 0.250 1.00 74.12 268 TYR A N 1
ATOM 2282 C CA . TYR A 1 268 ? -25.647 9.763 1.005 1.00 74.12 268 TYR A CA 1
ATOM 2283 C C . TYR A 1 268 ? -25.394 9.595 2.510 1.00 74.12 268 TYR A C 1
ATOM 2285 O O . TYR A 1 268 ? -26.023 10.264 3.329 1.00 74.12 268 TYR A O 1
ATOM 2293 N N . LYS A 1 269 ? -24.430 8.743 2.890 1.00 67.62 269 LYS A N 1
ATOM 2294 C CA . LYS A 1 269 ? -24.054 8.553 4.299 1.00 67.62 269 LYS A CA 1
ATOM 2295 C C . LYS A 1 269 ? -23.421 9.808 4.908 1.00 67.62 269 LYS A C 1
ATOM 2297 O O . LYS A 1 269 ? -23.704 10.109 6.063 1.00 67.62 269 LYS A O 1
ATOM 2302 N N . ILE A 1 270 ? -22.616 10.554 4.150 1.00 65.44 270 ILE A N 1
ATOM 2303 C CA . ILE A 1 270 ? -22.029 11.824 4.610 1.00 65.44 270 ILE A CA 1
ATOM 2304 C C . ILE A 1 270 ? -23.125 12.874 4.859 1.00 65.44 270 ILE A C 1
ATOM 2306 O O . ILE A 1 270 ? -23.133 13.500 5.916 1.00 65.44 270 ILE A O 1
ATOM 2310 N N . GLU A 1 271 ? -24.077 13.040 3.935 1.00 61.56 271 GLU A N 1
ATOM 2311 C CA . GLU A 1 271 ? -25.177 14.009 4.076 1.00 61.56 271 GLU A CA 1
ATOM 2312 C C . GLU A 1 271 ? -26.106 13.683 5.253 1.00 61.56 271 GLU A C 1
ATOM 2314 O O . GLU A 1 271 ? -26.572 14.593 5.939 1.00 61.56 271 GLU A O 1
ATOM 2319 N N . PHE A 1 272 ? -26.353 12.397 5.521 1.00 47.09 272 PHE A N 1
ATOM 2320 C CA . PHE A 1 272 ? -27.188 11.965 6.643 1.00 47.09 272 PHE A CA 1
ATOM 2321 C C . PHE A 1 272 ? -26.509 12.164 8.008 1.00 47.09 272 PHE A C 1
ATOM 2323 O O . PHE A 1 272 ? -27.183 12.506 8.972 1.00 47.09 272 PHE A O 1
ATOM 2330 N N . LEU A 1 273 ? -25.185 11.993 8.098 1.00 47.53 273 LEU A N 1
ATOM 2331 C CA . LEU A 1 273 ? -24.416 12.177 9.340 1.00 47.53 273 LEU A CA 1
ATOM 2332 C C . LEU A 1 273 ? -24.156 13.653 9.697 1.00 47.53 273 LEU A C 1
ATOM 2334 O O . LEU A 1 273 ? -23.747 13.942 10.820 1.00 47.53 273 LEU A O 1
ATOM 2338 N N . CYS A 1 274 ? -24.363 14.575 8.752 1.00 41.84 274 CYS A N 1
ATOM 2339 C CA . CYS A 1 274 ? -24.221 16.020 8.953 1.00 41.84 274 CYS A CA 1
ATOM 2340 C C . CYS A 1 274 ? -25.535 16.743 9.323 1.00 41.84 274 CYS A C 1
ATOM 2342 O O . CYS A 1 274 ? -25.524 17.972 9.411 1.00 41.84 274 CYS A O 1
ATOM 2344 N N . LYS A 1 275 ? -26.640 16.018 9.542 1.00 34.84 275 LYS A N 1
ATOM 2345 C CA . LYS A 1 275 ? -27.885 16.539 10.136 1.00 34.84 275 LYS A CA 1
ATOM 2346 C C . LYS A 1 275 ? -27.974 16.183 11.614 1.00 34.84 275 LYS A C 1
ATOM 2348 O O . LYS A 1 275 ? -28.469 17.049 12.366 1.00 34.84 275 LYS A O 1
#

Nearest PDB structures (foldseek):
  3b77-assembly1_C  TM=6.983E-01  e=3.304E-01  Exiguobacterium sibiricum 255-15
  6vbv-assembly1_5  TM=2.896E-01  e=6.173E-02  Bos taurus

Organism: Capnocytophaga canimorsus (strain 5) (NCBI:txid860228)

Radius of gyration: 24.67 Å; Cα contacts (8 Å, |Δi|>4): 378; chains: 1; bounding box: 80×39×61 Å

Mean predicted aligned error: 8.45 Å

InterPro domains:
  IPR005182 YdbS-like, PH domain [PF03703] (41-125)
  IPR005182 YdbS-like, PH domain [PF03703] (190-257)